Protein AF-0000000079741548 (afdb_homodimer)

Secondary structure (DSSP, 8-state):
-HHHHHHHSS---GGG----HHHHHHHTTEEEEEEETTEEEEEEEP-GGGB-TTSBB-HHHHHHHHHHHHHHHHHTTS-TTEEEEEEEEEEEE-S--BTT-EEEEEEEEEEE-SSEEEEEEEEEETTT--EEEEEEEEEEEEE----/-HHHHHHHSS---TT-----HHHHHHHTTEEEEEEETTEEEEEEEP-GGGB-TTSBB-HHHHHHHHHHHHHHHHHTTS-TTEEEEEEEEEEEE-S--BTT-EEEEEEEEEEE-SSEEEEEEEEEETTT--EEEEEEEEEEEEE----

pLDDT: mean 89.36, std 17.35, range [28.64, 99.0]

Nearest PDB structures (foldseek):
  3gek-assembly3_C  TM=8.304E-01  e=2.416E-07  Lactococcus lactis subsp. lactis Il1403
  3gek-assembly1_B  TM=8.376E-01  e=4.658E-07  Lactococcus lactis subsp. lactis Il1403
  3gek-assembly2_A  TM=8.372E-01  e=1.002E-06  Lactococcus lactis subsp. lactis Il1403
  2qwz-assembly1_B  TM=8.079E-01  e=1.058E-06  Ruegeria sp. TM1040
  3hm0-assembly1_D  TM=7.734E-01  e=1.310E-05  Bartonella henselae

InterPro domains:
  IPR006683 Thioesterase domain [PF03061] (54-130)
  IPR029069 HotDog domain superfamily [SSF54637] (30-144)
  IPR039298 Acyl-coenzyme A thioesterase 13 [PTHR21660] (22-142)

Solvent-accessible surface area (backbone atoms only — not comparable to full-atom values): 14826 Å² total; per-residue (Å²): 113,60,74,45,38,77,57,51,50,56,76,57,56,84,89,43,68,38,73,36,56,39,59,48,58,53,53,73,36,46,42,77,73,46,79,46,81,34,28,29,33,29,42,33,49,34,45,67,70,43,16,24,43,80,40,24,54,24,69,28,49,53,46,26,50,48,46,53,44,35,53,45,24,46,38,51,70,46,59,78,67,38,42,74,46,69,38,34,41,35,39,38,46,73,47,86,50,44,65,70,36,47,30,35,38,37,22,32,56,75,45,74,62,93,49,39,32,34,24,39,31,40,32,22,33,59,88,79,57,45,74,25,35,39,33,41,32,35,32,35,48,37,73,52,77,77,121,113,59,76,44,38,77,56,51,52,53,78,56,56,84,88,46,69,38,73,35,56,39,60,49,58,52,54,72,34,45,42,76,72,46,78,46,81,33,29,32,32,29,42,32,49,35,45,68,71,41,16,24,44,80,40,22,53,24,70,28,48,52,46,26,50,48,46,54,44,34,52,45,24,47,38,52,73,45,58,81,69,38,41,73,47,69,38,34,42,35,40,39,45,73,48,85,49,45,63,70,36,47,30,36,39,37,20,36,56,76,46,75,62,94,48,37,30,33,24,39,33,40,32,22,34,60,89,79,59,46,76,24,35,41,33,42,32,37,33,35,46,38,72,52,77,78,124

Structure (mmCIF, N/CA/C/O backbone):
data_AF-0000000079741548-model_v1
#
loop_
_entity.id
_entity.type
_entity.pdbx_description
1 polymer 'DH200=94 genomic scaffold, scaffold_661'
#
loop_
_atom_site.group_PDB
_atom_site.id
_atom_site.type_symbol
_atom_site.label_atom_id
_atom_site.label_alt_id
_atom_site.label_comp_id
_atom_site.label_asym_id
_atom_site.label_entity_id
_atom_site.label_seq_id
_atom_site.pdbx_PDB_ins_code
_atom_site.Cartn_x
_atom_site.Cartn_y
_atom_site.Cartn_z
_atom_site.occupancy
_atom_site.B_iso_or_equiv
_atom_site.auth_seq_id
_atom_site.auth_comp_id
_atom_site.auth_asym_id
_atom_site.auth_atom_id
_atom_site.pdbx_PDB_model_num
ATOM 1 N N . MET A 1 1 ? -13.523 21.969 1.448 1 28.64 1 MET A N 1
ATOM 2 C CA . MET A 1 1 ? -12.703 21.828 2.645 1 28.64 1 MET A CA 1
ATOM 3 C C . MET A 1 1 ? -11.852 20.562 2.566 1 28.64 1 MET A C 1
ATOM 5 O O . MET A 1 1 ? -10.68 20.562 2.949 1 28.64 1 MET A O 1
ATOM 9 N N . ILE A 1 2 ? -12.43 19.422 1.982 1 35.66 2 ILE A N 1
ATOM 10 C CA . ILE A 1 2 ? -12.031 18.031 1.861 1 35.66 2 ILE A CA 1
ATOM 11 C C . ILE A 1 2 ? -10.883 17.906 0.863 1 35.66 2 ILE A C 1
ATOM 13 O O . ILE A 1 2 ? -9.891 17.219 1.129 1 35.66 2 ILE A O 1
ATOM 17 N N . ASP A 1 3 ? -11.102 18.438 -0.293 1 44.44 3 ASP A N 1
ATOM 18 C CA . ASP A 1 3 ? -10.133 18.547 -1.375 1 44.44 3 ASP A CA 1
ATOM 19 C C . ASP A 1 3 ? -8.836 19.188 -0.886 1 44.44 3 ASP A C 1
ATOM 21 O O . ASP A 1 3 ? -7.742 18.766 -1.274 1 44.44 3 ASP A O 1
ATOM 25 N N . GLU A 1 4 ? -9.141 20.234 -0.128 1 45.25 4 GLU A N 1
ATOM 26 C CA . GLU A 1 4 ? -8.055 20.969 0.512 1 45.25 4 GLU A CA 1
ATOM 27 C C . GLU A 1 4 ? -7.332 20.109 1.543 1 45.25 4 GLU A C 1
ATOM 29 O O . GLU A 1 4 ? -6.121 20.25 1.728 1 45.25 4 GLU A O 1
ATOM 34 N N . PHE A 1 5 ? -8.203 19.375 2.209 1 44.56 5 PHE A N 1
ATOM 35 C CA . PHE A 1 5 ? -7.637 18.609 3.305 1 44.56 5 PHE A CA 1
ATOM 36 C C . PHE A 1 5 ? -6.602 17.609 2.787 1 44.56 5 PHE A C 1
ATOM 38 O O . PHE A 1 5 ? -5.523 17.469 3.365 1 44.56 5 PHE A O 1
ATOM 45 N N . PHE A 1 6 ? -6.914 16.812 1.819 1 51.06 6 PHE A N 1
ATOM 46 C CA . PHE A 1 6 ? -5.855 15.977 1.264 1 51.06 6 PHE A CA 1
ATOM 47 C C . PHE A 1 6 ? -4.727 16.828 0.703 1 51.06 6 PHE A C 1
ATOM 49 O O . PHE A 1 6 ? -3.588 16.375 0.599 1 51.06 6 PHE A O 1
ATOM 56 N N . LYS A 1 7 ? -5.129 17.984 0.268 1 48.53 7 LYS A N 1
ATOM 57 C CA . LYS A 1 7 ? -4.098 18.938 -0.125 1 48.53 7 LYS A CA 1
ATOM 58 C C . LYS A 1 7 ? -3.332 19.453 1.092 1 48.53 7 LYS A C 1
ATOM 60 O O . LYS A 1 7 ? -2.146 19.781 0.994 1 48.53 7 LYS A O 1
ATOM 65 N N . PHE A 1 8 ? -4.098 19.781 2.115 1 41.25 8 PHE A N 1
ATOM 66 C CA . PHE A 1 8 ? -3.684 20.562 3.266 1 41.25 8 PHE A CA 1
ATOM 67 C C . PHE A 1 8 ? -2.705 19.797 4.137 1 41.25 8 PHE A C 1
ATOM 69 O O . PHE A 1 8 ? -2.072 20.359 5.027 1 41.25 8 PHE A O 1
ATOM 76 N N . SER A 1 9 ? -2.873 18.453 4.148 1 42.94 9 SER A N 1
ATOM 77 C CA . SER A 1 9 ? -2.133 17.984 5.316 1 42.94 9 SER A CA 1
ATOM 78 C C . SER A 1 9 ? -0.719 18.562 5.344 1 42.94 9 SER A C 1
ATOM 80 O O . SER A 1 9 ? -0.09 18.625 6.398 1 42.94 9 SER A O 1
ATOM 82 N N . THR A 1 10 ? 0.052 18.359 4.266 1 45.59 10 THR A N 1
ATOM 83 C CA . THR A 1 10 ? 1.435 18.734 4.531 1 45.59 10 THR A CA 1
ATOM 84 C C . THR A 1 10 ? 1.72 20.141 4.008 1 45.59 10 THR A C 1
ATOM 86 O O . THR A 1 10 ? 1.423 20.453 2.852 1 45.59 10 THR A O 1
ATOM 89 N N . PRO A 1 11 ? 1.779 21.109 4.938 1 43.12 11 PRO A N 1
ATOM 90 C CA . PRO A 1 11 ? 2.369 22.328 4.375 1 43.12 11 PRO A CA 1
ATOM 91 C C . PRO A 1 11 ? 3.463 22.047 3.352 1 43.12 11 PRO A C 1
ATOM 93 O O . PRO A 1 11 ? 4.41 21.312 3.645 1 43.12 11 PRO A O 1
ATOM 96 N N . ILE A 1 12 ? 3.08 21.938 2.104 1 51.31 12 ILE A N 1
ATOM 97 C CA . ILE A 1 12 ? 4.098 21.766 1.072 1 51.31 12 ILE A CA 1
ATOM 98 C C . ILE A 1 12 ? 4.93 23.031 0.951 1 51.31 12 ILE A C 1
ATOM 100 O O . ILE A 1 12 ? 4.383 24.125 0.748 1 51.31 12 ILE A O 1
ATOM 104 N N . PRO A 1 13 ? 6.086 22.922 1.363 1 50.53 13 PRO A N 1
ATOM 105 C CA . PRO A 1 13 ? 6.855 24.125 1.051 1 50.53 13 PRO A CA 1
ATOM 106 C C . PRO A 1 13 ? 6.664 24.594 -0.392 1 50.53 13 PRO A C 1
ATOM 108 O O . PRO A 1 13 ? 6.516 23.766 -1.295 1 50.53 13 PRO A O 1
ATOM 111 N N . PRO A 1 14 ? 6.191 25.766 -0.527 1 49.09 14 PRO A N 1
ATOM 112 C CA . PRO A 1 14 ? 5.895 26.328 -1.845 1 49.09 14 PRO A CA 1
ATOM 113 C C . PRO A 1 14 ? 6.828 25.812 -2.936 1 49.09 14 PRO A C 1
ATOM 115 O O . PRO A 1 14 ? 6.402 25.609 -4.074 1 49.09 14 PRO A O 1
ATOM 118 N N . ASN A 1 15 ? 8.07 25.641 -2.627 1 49.59 15 ASN A N 1
ATOM 119 C CA . ASN A 1 15 ? 9.023 25.328 -3.686 1 49.59 15 ASN A CA 1
ATOM 120 C C . ASN A 1 15 ? 9.062 23.844 -3.975 1 49.59 15 ASN A C 1
ATOM 122 O O . ASN A 1 15 ? 9.766 23.391 -4.891 1 49.59 15 ASN A O 1
ATOM 126 N N . LEU A 1 16 ? 8.383 23.078 -3.18 1 55.22 16 LEU A N 1
ATOM 127 C CA . LEU A 1 16 ? 8.609 21.641 -3.32 1 55.22 16 LEU A CA 1
ATOM 128 C C . LEU A 1 16 ? 7.34 20.938 -3.793 1 55.22 16 LEU A C 1
ATOM 130 O O . LEU A 1 16 ? 6.93 19.938 -3.215 1 55.22 16 LEU A O 1
ATOM 134 N N . SER A 1 17 ? 6.578 21.578 -4.613 1 65.5 17 SER A N 1
ATOM 135 C CA . SER A 1 17 ? 5.371 20.859 -4.988 1 65.5 17 SER A CA 1
ATOM 136 C C . SER A 1 17 ? 5.547 20.141 -6.32 1 65.5 17 SER A C 1
ATOM 138 O O . SER A 1 17 ? 5.906 20.766 -7.324 1 65.5 17 SER A O 1
ATOM 140 N N . HIS A 1 18 ? 5.75 18.828 -6.262 1 78.06 18 HIS A N 1
ATOM 141 C CA . HIS A 1 18 ? 5.711 17.969 -7.441 1 78.06 18 HIS A CA 1
ATOM 142 C C . HIS A 1 18 ? 4.289 17.5 -7.738 1 78.06 18 HIS A C 1
ATOM 144 O O . HIS A 1 18 ? 3.447 17.469 -6.836 1 78.06 18 HIS A O 1
ATOM 150 N N . PRO A 1 19 ? 4.109 17.422 -9.039 1 81.75 19 PRO A N 1
ATOM 151 C CA . PRO A 1 19 ? 2.822 16.781 -9.312 1 81.75 19 PRO A CA 1
ATOM 152 C C . PRO A 1 19 ? 2.658 15.453 -8.586 1 81.75 19 PRO A C 1
ATOM 154 O O . PRO A 1 19 ? 3.621 14.688 -8.461 1 81.75 19 PRO A O 1
ATOM 157 N N . ASP A 1 20 ? 1.574 15.234 -7.984 1 89.06 20 ASP A N 1
ATOM 158 C CA . ASP A 1 20 ? 1.259 14.031 -7.215 1 89.06 20 ASP A CA 1
ATOM 159 C C . ASP A 1 20 ? 0.092 13.273 -7.836 1 89.06 20 ASP A C 1
ATOM 161 O O . ASP A 1 20 ? -0.974 13.148 -7.23 1 89.06 20 ASP A O 1
ATOM 165 N N . ALA A 1 21 ? 0.373 12.758 -9.039 1 89 21 ALA A N 1
ATOM 166 C CA . ALA A 1 21 ? -0.637 12.031 -9.805 1 89 21 ALA A CA 1
ATOM 167 C C . ALA A 1 21 ? -1.055 10.75 -9.102 1 89 21 ALA A C 1
ATOM 169 O O . ALA A 1 21 ? -2.189 10.289 -9.242 1 89 21 ALA A O 1
ATOM 170 N N . TYR A 1 22 ? -0.126 10.234 -8.305 1 93.06 22 TYR A N 1
ATOM 171 C CA . TYR A 1 22 ? -0.441 9 -7.594 1 93.06 22 TYR A CA 1
ATOM 172 C C . TYR A 1 22 ? -1.584 9.219 -6.609 1 93.06 22 TYR A C 1
ATOM 174 O O . TYR A 1 22 ? -2.559 8.461 -6.605 1 93.06 22 TYR A O 1
ATOM 182 N N . SER A 1 23 ? -1.498 10.203 -5.801 1 91.69 23 SER A N 1
ATOM 183 C CA . SER A 1 23 ? -2.564 10.523 -4.855 1 91.69 23 SER A CA 1
ATOM 184 C C . SER A 1 23 ? -3.852 10.898 -5.582 1 91.69 23 SER A C 1
ATOM 186 O O . SER A 1 23 ? -4.949 10.609 -5.098 1 91.69 23 SER A O 1
ATOM 188 N N . ASP A 1 24 ? -3.68 11.516 -6.762 1 91.19 24 ASP A N 1
ATOM 189 C CA . ASP A 1 24 ? -4.852 11.922 -7.535 1 91.19 24 ASP A CA 1
ATOM 190 C C . ASP A 1 24 ? -5.695 10.719 -7.934 1 91.19 24 ASP A C 1
ATOM 192 O O . ASP A 1 24 ? -6.922 10.812 -8.008 1 91.19 24 ASP A O 1
ATOM 196 N N . LEU A 1 25 ? -5.062 9.664 -8.203 1 92.75 25 LEU A N 1
ATOM 197 C CA . LEU A 1 25 ? -5.773 8.43 -8.523 1 92.75 25 LEU A CA 1
ATOM 198 C C . LEU A 1 25 ? -6.742 8.055 -7.402 1 92.75 25 LEU A C 1
ATOM 200 O O . LEU A 1 25 ? -7.918 7.789 -7.66 1 92.75 25 LEU A O 1
ATOM 204 N N . PHE A 1 26 ? -6.32 8.141 -6.152 1 94.38 26 PHE A N 1
ATOM 205 C CA . PHE A 1 26 ? -7.133 7.695 -5.027 1 94.38 26 PHE A CA 1
ATOM 206 C C . PHE A 1 26 ? -8.133 8.773 -4.613 1 94.38 26 PHE A C 1
ATOM 208 O O . PHE A 1 26 ? -9.234 8.461 -4.156 1 94.38 26 PHE A O 1
ATOM 215 N N . ARG A 1 27 ? -7.777 9.938 -4.816 1 90.12 27 ARG A N 1
ATOM 216 C CA . ARG A 1 27 ? -8.727 11.016 -4.555 1 90.12 27 ARG A CA 1
ATOM 217 C C . ARG A 1 27 ? -9.945 10.898 -5.457 1 90.12 27 ARG A C 1
ATOM 219 O O . ARG A 1 27 ? -11.047 11.305 -5.078 1 90.12 27 ARG A O 1
ATOM 226 N N . SER A 1 28 ? -9.703 10.344 -6.57 1 91.75 28 SER A N 1
ATOM 227 C CA . SER A 1 28 ? -10.812 10.188 -7.508 1 91.75 28 SER A CA 1
ATOM 228 C C . SER A 1 28 ? -11.758 9.07 -7.066 1 91.75 28 SER A C 1
ATOM 230 O O . SER A 1 28 ? -12.898 8.992 -7.531 1 91.75 28 SER A O 1
ATOM 232 N N . CYS A 1 29 ? -11.32 8.227 -6.164 1 95.56 29 CYS A N 1
ATOM 233 C CA . CYS A 1 29 ? -12.125 7.094 -5.734 1 95.56 29 CYS A CA 1
ATOM 234 C C . CYS A 1 29 ? -12.664 7.312 -4.324 1 95.56 29 CYS A C 1
ATOM 236 O O . CYS A 1 29 ? -13.43 6.496 -3.814 1 95.56 29 CYS A O 1
ATOM 238 N N . LEU A 1 30 ? -12.258 8.406 -3.693 1 95.94 30 LEU A N 1
ATOM 239 C CA . LEU A 1 30 ? -12.609 8.664 -2.299 1 95.94 30 LEU A CA 1
ATOM 240 C C . LEU A 1 30 ? -13.453 9.922 -2.172 1 95.94 30 LEU A C 1
ATOM 242 O O . LEU A 1 30 ? -13.195 10.922 -2.848 1 95.94 30 LEU A O 1
ATOM 246 N N . LYS A 1 31 ? -14.453 9.828 -1.384 1 95.75 31 LYS A N 1
ATOM 247 C CA . LYS A 1 31 ? -15.219 10.992 -0.946 1 95.75 31 LYS A CA 1
ATOM 248 C C . LYS A 1 31 ? -15.164 11.148 0.571 1 95.75 31 LYS A C 1
ATOM 250 O O . LYS A 1 31 ? -15.57 10.25 1.309 1 95.75 31 LYS A O 1
ATOM 255 N N . VAL A 1 32 ? -14.727 12.258 1.044 1 96.06 32 VAL A N 1
ATOM 256 C CA . VAL A 1 32 ? -14.664 12.516 2.479 1 96.06 32 VAL A CA 1
ATOM 257 C C . VAL A 1 32 ? -16.078 12.734 3.025 1 96.06 32 VAL A C 1
ATOM 259 O O . VAL A 1 32 ? -16.828 13.539 2.49 1 96.06 32 VAL A O 1
ATOM 262 N N . GLN A 1 33 ? -16.344 12.031 4.02 1 97.5 33 GLN A N 1
ATOM 263 C CA . GLN A 1 33 ? -17.672 12.148 4.621 1 97.5 33 GLN A CA 1
ATOM 264 C C . GLN A 1 33 ? -17.641 13.023 5.871 1 97.5 33 GLN A C 1
ATOM 266 O O . GLN A 1 33 ? -18.562 13.789 6.121 1 97.5 33 GLN A O 1
ATOM 271 N N . SER A 1 34 ? -16.625 12.859 6.672 1 97.06 34 SER A N 1
ATOM 272 C CA . SER A 1 34 ? -16.484 13.656 7.887 1 97.06 34 SER A CA 1
ATOM 273 C C . SER A 1 34 ? -15.023 13.758 8.32 1 97.06 34 SER A C 1
ATOM 275 O O . SER A 1 34 ? -14.227 12.852 8.055 1 97.06 34 SER A O 1
ATOM 277 N N . ILE A 1 35 ? -14.719 14.906 8.953 1 96.94 35 ILE A N 1
ATOM 278 C CA . ILE A 1 35 ? -13.422 15.148 9.578 1 96.94 35 ILE A CA 1
ATOM 279 C C . ILE A 1 35 ? -13.625 15.727 10.977 1 96.94 35 ILE A C 1
ATOM 281 O O . ILE A 1 35 ? -14.328 16.719 11.148 1 96.94 35 ILE A O 1
ATOM 285 N N . GLU A 1 36 ? -13.133 15.078 11.867 1 96.94 36 GLU A N 1
ATOM 286 C CA . GLU A 1 36 ? -13.016 15.531 13.25 1 96.94 36 GLU A CA 1
ATOM 287 C C . GLU A 1 36 ? -11.602 15.359 13.781 1 96.94 36 GLU A C 1
ATOM 289 O O . GLU A 1 36 ? -10.797 14.633 13.188 1 96.94 36 GLU A O 1
ATOM 294 N N . ARG A 1 37 ? -11.328 16.125 14.852 1 97.38 37 ARG A N 1
ATOM 295 C CA . ARG A 1 37 ? -10.016 15.93 15.461 1 97.38 37 ARG A CA 1
ATOM 296 C C . ARG A 1 37 ? -9.797 14.461 15.812 1 97.38 37 ARG A C 1
ATOM 298 O O . ARG A 1 37 ? -10.531 13.898 16.625 1 97.38 37 ARG A O 1
ATOM 305 N N . GLY A 1 38 ? -8.875 13.875 15.172 1 98.12 38 GLY A N 1
ATOM 306 C CA . GLY A 1 38 ? -8.484 12.5 15.445 1 98.12 38 GLY A CA 1
ATOM 307 C C . GLY A 1 38 ? -9.336 11.484 14.703 1 98.12 38 GLY A C 1
ATOM 308 O O . GLY A 1 38 ? -9.219 10.273 14.945 1 98.12 38 GLY A O 1
ATOM 309 N N . LYS A 1 39 ? -10.258 11.922 13.883 1 98.5 39 LYS A N 1
ATOM 310 C CA . LYS A 1 39 ? -11.141 11 13.172 1 98.5 39 LYS A CA 1
ATOM 311 C C . LYS A 1 39 ? -11.445 11.508 11.766 1 98.5 39 LYS A C 1
ATOM 313 O O . LYS A 1 39 ? -11.695 12.703 11.57 1 98.5 39 LYS A O 1
ATOM 318 N N . ILE A 1 40 ? -11.438 10.578 10.805 1 98 40 ILE A N 1
ATOM 319 C CA . ILE A 1 40 ? -11.867 10.875 9.445 1 98 40 ILE A CA 1
ATOM 320 C C . ILE A 1 40 ? -12.695 9.711 8.898 1 98 40 ILE A C 1
ATOM 322 O O . ILE A 1 40 ? -12.383 8.547 9.156 1 98 40 ILE A O 1
ATOM 326 N N . SER A 1 41 ? -13.695 10.047 8.156 1 98.56 41 SER A N 1
ATOM 327 C CA . SER A 1 41 ? -14.5 9.039 7.469 1 98.56 41 SER A CA 1
ATOM 328 C C . SER A 1 41 ? -14.609 9.344 5.98 1 98.56 41 SER A C 1
ATOM 330 O O . SER A 1 41 ? -14.875 10.492 5.594 1 98.56 41 SER A O 1
ATOM 332 N N . CYS A 1 42 ? -14.398 8.359 5.195 1 98.12 42 CYS A N 1
ATOM 333 C CA . CYS A 1 42 ? -14.492 8.492 3.746 1 98.12 42 CYS A CA 1
ATOM 334 C C . CYS A 1 42 ? -15.359 7.387 3.152 1 98.12 42 CYS A C 1
ATOM 336 O O . CYS A 1 42 ? -15.516 6.32 3.752 1 98.12 42 CYS A O 1
ATOM 338 N N . LEU A 1 43 ? -15.914 7.656 2.045 1 98.62 43 LEU A N 1
ATOM 339 C CA . LEU A 1 43 ? -16.547 6.656 1.189 1 98.62 43 LEU A CA 1
ATOM 340 C C . LEU A 1 43 ? -15.664 6.336 -0.013 1 98.62 43 LEU A C 1
ATOM 342 O O . LEU A 1 43 ? -15.312 7.23 -0.787 1 98.62 43 LEU A O 1
ATOM 346 N N . LEU A 1 44 ? -15.266 5.117 -0.102 1 98.5 44 LEU A N 1
ATOM 347 C CA . LEU A 1 44 ? -14.477 4.617 -1.218 1 98.5 44 LEU A CA 1
ATOM 348 C C . LEU A 1 44 ? -15.344 3.836 -2.197 1 98.5 44 LEU A C 1
ATOM 350 O O . LEU A 1 44 ? -16.062 2.914 -1.801 1 98.5 44 LEU A O 1
ATOM 354 N N . THR A 1 45 ? -15.297 4.219 -3.404 1 98.38 45 THR A N 1
ATOM 355 C CA . THR A 1 45 ? -15.922 3.428 -4.457 1 98.38 45 THR A CA 1
ATOM 356 C C . THR A 1 45 ? -14.875 2.607 -5.207 1 98.38 45 THR A C 1
ATOM 358 O O . THR A 1 45 ? -13.945 3.166 -5.805 1 98.38 45 THR A O 1
ATOM 361 N N . VAL A 1 46 ? -15.055 1.305 -5.129 1 97.88 46 VAL A N 1
ATOM 362 C CA . VAL A 1 46 ? -14.148 0.413 -5.844 1 97.88 46 VAL A CA 1
ATOM 363 C C . VAL A 1 46 ? -14.469 0.44 -7.34 1 97.88 46 VAL A C 1
ATOM 365 O O . VAL A 1 46 ? -15.586 0.097 -7.746 1 97.88 46 VAL A O 1
ATOM 368 N N . LYS A 1 47 ? -13.484 0.829 -8.102 1 95.62 47 LYS A N 1
ATOM 369 C CA . LYS A 1 47 ? -13.742 0.987 -9.531 1 95.62 47 LYS A CA 1
ATOM 370 C C . LYS A 1 47 ? -12.5 0.641 -10.352 1 95.62 47 LYS A C 1
ATOM 372 O O . LYS A 1 47 ? -11.477 0.242 -9.805 1 95.62 47 LYS A O 1
ATOM 377 N N . LEU A 1 48 ? -12.531 0.792 -11.625 1 92.06 48 LEU A N 1
ATOM 378 C CA . LEU A 1 48 ? -11.695 0.168 -12.648 1 92.06 48 LEU A CA 1
ATOM 379 C C . LEU A 1 48 ? -10.219 0.462 -12.391 1 92.06 48 LEU A C 1
ATOM 381 O O . LEU A 1 48 ? -9.391 -0.447 -12.43 1 92.06 48 LEU A O 1
ATOM 385 N N . PRO A 1 49 ? -9.812 1.695 -12.07 1 93.81 49 PRO A N 1
ATOM 386 C CA . PRO A 1 49 ? -8.375 1.996 -11.992 1 93.81 49 PRO A CA 1
ATOM 387 C C . PRO A 1 49 ? -7.691 1.302 -10.82 1 93.81 49 PRO A C 1
ATOM 389 O O . PRO A 1 49 ? -6.461 1.225 -10.773 1 93.81 49 PRO A O 1
ATOM 392 N N . ILE A 1 50 ? -8.484 0.785 -9.859 1 96.56 50 ILE A N 1
ATOM 393 C CA . ILE A 1 50 ? -7.848 0.218 -8.68 1 96.56 50 ILE A CA 1
ATOM 394 C C . ILE A 1 50 ? -8.234 -1.251 -8.539 1 96.56 50 ILE A C 1
ATOM 396 O O . ILE A 1 50 ? -8.094 -1.837 -7.461 1 96.56 50 ILE A O 1
ATOM 400 N N . LEU A 1 51 ? -8.727 -1.864 -9.609 1 94.38 51 LEU A N 1
ATOM 401 C CA . LEU A 1 51 ? -9.102 -3.273 -9.602 1 94.38 51 LEU A CA 1
ATOM 402 C C . LEU A 1 51 ? -7.891 -4.16 -9.883 1 94.38 51 LEU A C 1
ATOM 404 O O . LEU A 1 51 ? -6.973 -3.756 -10.602 1 94.38 51 LEU A O 1
ATOM 408 N N . ASN A 1 52 ? -7.906 -5.301 -9.273 1 92.06 52 ASN A N 1
ATOM 409 C CA . ASN A 1 52 ? -6.957 -6.34 -9.648 1 92.06 52 ASN A CA 1
ATOM 410 C C . ASN A 1 52 ? -7.512 -7.227 -10.766 1 92.06 52 ASN A C 1
ATOM 412 O O . ASN A 1 52 ? -8.609 -6.984 -11.266 1 92.06 52 ASN A O 1
ATOM 416 N N . ILE A 1 53 ? -6.797 -8.227 -11.164 1 88.31 53 ILE A N 1
ATOM 417 C CA . ILE A 1 53 ? -7.129 -9.062 -12.312 1 88.31 53 ILE A CA 1
ATOM 418 C C . ILE A 1 53 ? -8.344 -9.922 -11.984 1 88.31 53 ILE A C 1
ATOM 420 O O . ILE A 1 53 ? -9 -10.453 -12.891 1 88.31 53 ILE A O 1
ATOM 424 N N . TYR A 1 54 ? -8.68 -10.07 -10.648 1 87.94 54 TYR A N 1
ATOM 425 C CA . TYR A 1 54 ? -9.805 -10.906 -10.227 1 87.94 54 TYR A CA 1
ATOM 426 C C . TYR A 1 54 ? -11.07 -10.078 -10.078 1 87.94 54 TYR A C 1
ATOM 428 O O . TYR A 1 54 ? -12.125 -10.602 -9.711 1 87.94 54 TYR A O 1
ATOM 436 N N . GLY A 1 55 ? -10.977 -8.812 -10.266 1 91.56 55 GLY A N 1
ATOM 437 C CA . GLY A 1 55 ? -12.156 -7.969 -10.234 1 91.56 55 GLY A CA 1
ATOM 438 C C . GLY A 1 55 ? -12.438 -7.391 -8.859 1 91.56 55 GLY A C 1
ATOM 439 O O . GLY A 1 55 ? -13.531 -6.887 -8.609 1 91.56 55 GLY A O 1
ATOM 440 N N . GLY A 1 56 ? -11.578 -7.574 -8.008 1 95.06 56 GLY A N 1
ATOM 441 C CA . GLY A 1 56 ? -11.641 -6.938 -6.703 1 95.06 56 GLY A CA 1
ATOM 442 C C . GLY A 1 56 ? -10.625 -5.824 -6.535 1 95.06 56 GLY A C 1
ATOM 443 O O . GLY A 1 56 ? -9.828 -5.562 -7.438 1 95.06 56 GLY A O 1
ATOM 444 N N . MET A 1 57 ? -10.75 -5.121 -5.438 1 96.62 57 MET A N 1
ATOM 445 C CA . MET A 1 57 ? -9.789 -4.062 -5.145 1 96.62 57 MET A CA 1
ATOM 446 C C . MET A 1 57 ? -8.375 -4.633 -4.996 1 96.62 57 MET A C 1
ATOM 448 O O . MET A 1 57 ? -8.18 -5.633 -4.301 1 96.62 57 MET A O 1
ATOM 452 N N . HIS A 1 58 ? -7.441 -4.09 -5.695 1 97.12 58 HIS A N 1
ATOM 453 C CA . HIS A 1 58 ? -6.047 -4.512 -5.617 1 97.12 58 HIS A CA 1
ATOM 454 C C . HIS A 1 58 ? -5.5 -4.344 -4.203 1 97.12 58 HIS A C 1
ATOM 456 O O . HIS A 1 58 ? -5.781 -3.342 -3.539 1 97.12 58 HIS A O 1
ATOM 462 N N . GLY A 1 59 ? -4.695 -5.273 -3.697 1 97.62 59 GLY A N 1
ATOM 463 C CA . GLY A 1 59 ? -4.125 -5.195 -2.361 1 97.62 59 GLY A CA 1
ATOM 464 C C . GLY A 1 59 ? -3.262 -3.967 -2.15 1 97.62 59 GLY A C 1
ATOM 465 O O . GLY A 1 59 ? -3.295 -3.354 -1.081 1 97.62 59 GLY A O 1
ATOM 466 N N . GLY A 1 60 ? -2.48 -3.658 -3.135 1 97.88 60 GLY A N 1
ATOM 467 C CA . GLY A 1 60 ? -1.675 -2.449 -3.082 1 97.88 60 GLY A CA 1
ATOM 468 C C . GLY A 1 60 ? -2.506 -1.183 -2.994 1 97.88 60 GLY A C 1
ATOM 469 O O . GLY A 1 60 ? -2.105 -0.215 -2.342 1 97.88 60 GLY A O 1
ATOM 470 N N . ALA A 1 61 ? -3.646 -1.165 -3.668 1 98.12 61 ALA A N 1
ATOM 471 C CA . ALA A 1 61 ? -4.547 -0.017 -3.596 1 98.12 61 ALA A CA 1
ATOM 472 C C . ALA A 1 61 ? -5.113 0.147 -2.189 1 98.12 61 ALA A C 1
ATOM 474 O O . ALA A 1 61 ? -5.246 1.269 -1.692 1 98.12 61 ALA A O 1
ATOM 475 N N . VAL A 1 62 ? -5.453 -0.963 -1.542 1 98.75 62 VAL A N 1
ATOM 476 C CA . VAL A 1 62 ? -5.914 -0.926 -0.158 1 98.75 62 VAL A CA 1
ATOM 477 C C . VAL A 1 62 ? -4.867 -0.243 0.717 1 98.75 62 VAL A C 1
ATOM 479 O O . VAL A 1 62 ? -5.188 0.666 1.486 1 98.75 62 VAL A O 1
ATOM 482 N N . ALA A 1 63 ? -3.623 -0.67 0.594 1 98.75 63 ALA A N 1
ATOM 483 C CA . ALA A 1 63 ? -2.537 -0.092 1.382 1 98.75 63 ALA A CA 1
ATOM 484 C C . ALA A 1 63 ? -2.385 1.398 1.092 1 98.75 63 ALA A C 1
ATOM 486 O O . ALA A 1 63 ? -2.104 2.188 1.997 1 98.75 63 ALA A O 1
ATOM 487 N N . SER A 1 64 ? -2.508 1.764 -0.166 1 98.19 64 SER A N 1
ATOM 488 C CA . SER A 1 64 ? -2.383 3.164 -0.559 1 98.19 64 SER A CA 1
ATOM 489 C C . SER A 1 64 ? -3.469 4.016 0.087 1 98.19 64 SER A C 1
ATOM 491 O O . SER A 1 64 ? -3.193 5.109 0.584 1 98.19 64 SER A O 1
ATOM 493 N N . VAL A 1 65 ? -4.695 3.525 0.06 1 98.19 65 VAL A N 1
ATOM 494 C CA . VAL A 1 65 ? -5.797 4.25 0.686 1 98.19 65 VAL A CA 1
ATOM 495 C C . VAL A 1 65 ? -5.555 4.359 2.189 1 98.19 65 VAL A C 1
ATOM 497 O O . VAL A 1 65 ? -5.75 5.426 2.779 1 98.19 65 VAL A O 1
ATOM 500 N N . ALA A 1 66 ? -5.145 3.254 2.795 1 98.75 66 ALA A N 1
ATOM 501 C CA . ALA A 1 66 ? -4.832 3.27 4.223 1 98.75 66 ALA A CA 1
ATOM 502 C C . ALA A 1 66 ? -3.783 4.332 4.543 1 98.75 66 ALA A C 1
ATOM 504 O O . ALA A 1 66 ? -3.914 5.066 5.523 1 98.75 66 ALA A O 1
ATOM 505 N N . GLU A 1 67 ? -2.732 4.352 3.727 1 97.69 67 GLU A N 1
ATOM 506 C CA . GLU A 1 67 ? -1.675 5.344 3.887 1 97.69 67 GLU A CA 1
ATOM 507 C C . GLU A 1 67 ? -2.23 6.762 3.799 1 97.69 67 GLU A C 1
ATOM 509 O O . GLU A 1 67 ? -1.961 7.598 4.664 1 97.69 67 GLU A O 1
ATOM 514 N N . LEU A 1 68 ? -3.004 7.027 2.816 1 96.44 68 LEU A N 1
ATOM 515 C CA . LEU A 1 68 ? -3.566 8.352 2.576 1 96.44 68 LEU A CA 1
ATOM 516 C C . LEU A 1 68 ? -4.469 8.781 3.73 1 96.44 68 LEU A C 1
ATOM 518 O O . LEU A 1 68 ? -4.328 9.883 4.258 1 96.44 68 LEU A O 1
ATOM 522 N N . VAL A 1 69 ? -5.328 7.922 4.145 1 97.38 69 VAL A N 1
ATOM 523 C CA . VAL A 1 69 ? -6.297 8.227 5.191 1 97.38 69 VAL A CA 1
ATOM 524 C C . VAL A 1 69 ? -5.574 8.391 6.527 1 97.38 69 VAL A C 1
ATOM 526 O O . VAL A 1 69 ? -5.918 9.273 7.32 1 97.38 69 VAL A O 1
ATOM 529 N N . SER A 1 70 ? -4.598 7.543 6.793 1 98 70 SER A N 1
ATOM 530 C CA . SER A 1 70 ? -3.842 7.656 8.039 1 98 70 SER A CA 1
ATOM 531 C C . SER A 1 70 ? -3.1 8.984 8.117 1 98 70 SER A C 1
ATOM 533 O O . SER A 1 70 ? -3.076 9.625 9.164 1 98 70 SER A O 1
ATOM 535 N N . HIS A 1 71 ? -2.443 9.289 7.039 1 95.88 71 HIS A N 1
ATOM 536 C CA . HIS A 1 71 ? -1.718 10.555 6.988 1 95.88 71 HIS A CA 1
ATOM 537 C C . HIS A 1 71 ? -2.648 11.734 7.254 1 95.88 71 HIS A C 1
ATOM 539 O O . HIS A 1 71 ? -2.346 12.594 8.086 1 95.88 71 HIS A O 1
ATOM 545 N N . ALA A 1 72 ? -3.756 11.789 6.574 1 95.38 72 ALA A N 1
ATOM 546 C CA . ALA A 1 72 ? -4.742 12.852 6.754 1 95.38 72 ALA A CA 1
ATOM 547 C C . ALA A 1 72 ? -5.258 12.883 8.195 1 95.38 72 ALA A C 1
ATOM 549 O O . ALA A 1 72 ? -5.387 13.953 8.789 1 95.38 72 ALA A O 1
ATOM 550 N N . CYS A 1 73 ? -5.562 11.75 8.688 1 97.31 73 CYS A N 1
ATOM 551 C CA . CYS A 1 73 ? -6.07 11.648 10.047 1 97.31 73 CYS A CA 1
ATOM 552 C C . CYS A 1 73 ? -5.055 12.18 11.055 1 97.31 73 CYS A C 1
ATOM 554 O O . CYS A 1 73 ? -5.398 12.945 11.953 1 97.31 73 CYS A O 1
ATOM 556 N N . ALA A 1 74 ? -3.848 11.758 10.922 1 97.25 74 ALA A N 1
ATOM 557 C CA . ALA A 1 74 ? -2.787 12.234 11.812 1 97.25 74 ALA A CA 1
ATOM 558 C C . ALA A 1 74 ? -2.684 13.758 11.773 1 97.25 74 ALA A C 1
ATOM 560 O O . ALA A 1 74 ? -2.445 14.398 12.805 1 97.25 74 ALA A O 1
ATOM 561 N N . ARG A 1 75 ? -2.873 14.281 10.617 1 95.06 75 ARG A N 1
ATOM 562 C CA . ARG A 1 75 ? -2.748 15.727 10.445 1 95.06 75 ARG A CA 1
ATOM 563 C C . ARG A 1 75 ? -3.795 16.469 11.273 1 95.06 75 ARG A C 1
ATOM 565 O O . ARG A 1 75 ? -3.58 17.609 11.672 1 95.06 75 ARG A O 1
ATOM 572 N N . THR A 1 76 ? -4.918 15.852 11.578 1 95.56 76 THR A N 1
ATOM 573 C CA . THR A 1 76 ? -5.957 16.484 12.375 1 95.56 76 THR A CA 1
ATOM 574 C C . THR A 1 76 ? -5.469 16.75 13.797 1 95.56 76 THR A C 1
ATOM 576 O O . THR A 1 76 ? -6.059 17.547 14.523 1 95.56 76 THR A O 1
ATOM 579 N N . VAL A 1 77 ? -4.367 16.125 14.25 1 96.44 77 VAL A N 1
ATOM 580 C CA . VAL A 1 77 ? -3.951 16.266 15.641 1 96.44 77 VAL A CA 1
ATOM 581 C C . VAL A 1 77 ? -2.521 16.781 15.703 1 96.44 77 VAL A C 1
ATOM 583 O O . VAL A 1 77 ? -2.041 17.172 16.766 1 96.44 77 VAL A O 1
ATOM 586 N N . VAL A 1 78 ? -1.847 16.734 14.586 1 94.69 78 VAL A N 1
ATOM 587 C CA . VAL A 1 78 ? -0.463 17.188 14.531 1 94.69 78 VAL A CA 1
ATOM 588 C C . VAL A 1 78 ? -0.406 18.594 13.93 1 94.69 78 VAL A C 1
ATOM 590 O O . VAL A 1 78 ? -0.921 18.828 12.836 1 94.69 78 VAL A O 1
ATOM 593 N N . GLY A 1 79 ? 0.289 19.438 14.57 1 89.5 79 GLY A N 1
ATOM 594 C CA . GLY A 1 79 ? 0.357 20.828 14.156 1 89.5 79 GLY A CA 1
ATOM 595 C C . GLY A 1 79 ? 1.062 21.016 12.82 1 89.5 79 GLY A C 1
ATOM 596 O O . GLY A 1 79 ? 1.855 20.172 12.406 1 89.5 79 GLY A O 1
ATOM 597 N N . LYS A 1 80 ? 0.795 22.125 12.172 1 87.31 80 LYS A N 1
ATOM 598 C CA . LYS A 1 80 ? 1.352 22.438 10.859 1 87.31 80 LYS A CA 1
ATOM 599 C C . LYS A 1 80 ? 2.83 22.797 10.961 1 87.31 80 LYS A C 1
ATOM 601 O O . LYS A 1 80 ? 3.527 22.875 9.953 1 87.31 80 LYS A O 1
ATOM 606 N N . ASP A 1 81 ? 3.281 23.016 12.172 1 87.94 81 ASP A N 1
ATOM 607 C CA . ASP A 1 81 ? 4.684 23.344 12.414 1 87.94 81 ASP A CA 1
ATOM 608 C C . ASP A 1 81 ? 5.555 22.094 12.367 1 87.94 81 ASP A C 1
ATOM 610 O O . ASP A 1 81 ? 6.777 22.172 12.516 1 87.94 81 ASP A O 1
ATOM 614 N N . LYS A 1 82 ? 4.926 20.984 12.164 1 91.62 82 LYS A N 1
ATOM 615 C CA . LYS A 1 82 ? 5.648 19.734 12.039 1 91.62 82 LYS A CA 1
ATOM 616 C C . LYS A 1 82 ? 5.422 19.094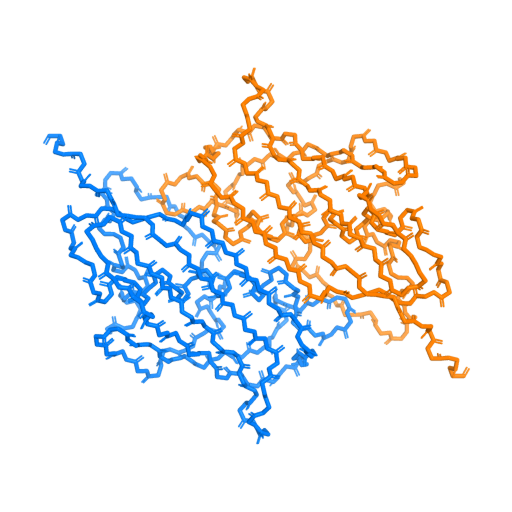 10.672 1 91.62 82 LYS A C 1
ATOM 618 O O . LYS A 1 82 ? 4.32 19.172 10.125 1 91.62 82 LYS A O 1
ATOM 623 N N . GLU A 1 83 ? 6.473 18.469 10.18 1 89.88 83 GLU A N 1
ATOM 624 C CA . GLU A 1 83 ? 6.332 17.547 9.047 1 89.88 83 GLU A CA 1
ATOM 625 C C . GLU A 1 83 ? 6.012 16.141 9.516 1 89.88 83 GLU A C 1
ATOM 627 O O . GLU A 1 83 ? 6.473 15.711 10.578 1 89.88 83 GLU A O 1
ATOM 632 N N . ILE A 1 84 ? 5.203 15.508 8.758 1 93.06 84 ILE A N 1
ATOM 633 C CA . ILE A 1 84 ? 4.879 14.133 9.141 1 93.06 84 ILE A CA 1
ATOM 634 C C . ILE A 1 84 ? 5.27 13.188 8.008 1 93.06 84 ILE A C 1
ATOM 636 O O . ILE A 1 84 ? 5.156 13.531 6.832 1 93.06 84 ILE A O 1
ATOM 640 N N . PHE A 1 85 ? 5.742 11.969 8.391 1 94.06 85 PHE A N 1
ATOM 641 C CA . PHE A 1 85 ? 6.09 10.953 7.41 1 94.06 85 PHE A CA 1
ATOM 642 C C . PHE A 1 85 ? 5.688 9.562 7.898 1 94.06 85 PHE A C 1
ATOM 644 O O . PHE A 1 85 ? 5.684 9.305 9.102 1 94.06 85 PHE A O 1
ATOM 651 N N . LEU A 1 86 ? 5.414 8.766 7.02 1 97.62 86 LEU A N 1
ATOM 652 C CA . LEU A 1 86 ? 5 7.402 7.316 1 97.62 86 LEU A CA 1
ATOM 653 C C . LEU A 1 86 ? 6.191 6.555 7.75 1 97.62 86 LEU A C 1
ATOM 655 O O . LEU A 1 86 ? 7.195 6.473 7.039 1 97.62 86 LEU A O 1
ATOM 659 N N . GLY A 1 87 ? 6.086 5.926 8.891 1 98.62 87 GLY A N 1
ATOM 660 C CA . GLY A 1 87 ? 7.145 5.062 9.391 1 98.62 87 GLY A CA 1
ATOM 661 C C . GLY A 1 87 ? 6.832 3.588 9.242 1 98.62 87 GLY A C 1
ATOM 662 O O . GLY A 1 87 ? 7.73 2.785 8.969 1 98.62 87 GLY A O 1
ATOM 663 N N . GLU A 1 88 ? 5.582 3.271 9.547 1 98.88 88 GLU A N 1
ATOM 664 C CA . GLU A 1 88 ? 5.117 1.89 9.461 1 98.88 88 GLU A CA 1
ATOM 665 C C . GLU A 1 88 ? 3.68 1.818 8.961 1 98.88 88 GLU A C 1
ATOM 667 O O . GLU A 1 88 ? 2.854 2.668 9.305 1 98.88 88 GLU A O 1
ATOM 672 N N . LEU A 1 89 ? 3.412 0.865 8.234 1 98.94 89 LEU A N 1
ATOM 673 C CA . LEU A 1 89 ? 2.059 0.552 7.789 1 98.94 89 LEU A CA 1
ATOM 674 C C . LEU A 1 89 ? 1.826 -0.956 7.773 1 98.94 89 LEU A C 1
ATOM 676 O O . LEU A 1 89 ? 2.594 -1.699 7.16 1 98.94 89 LEU A O 1
ATOM 680 N N . SER A 1 90 ? 0.845 -1.4 8.461 1 98.94 90 SER A N 1
ATOM 681 C CA . SER A 1 90 ? 0.439 -2.803 8.469 1 98.94 90 SER A CA 1
ATOM 682 C C . SER A 1 90 ? -1.032 -2.953 8.094 1 98.94 90 SER A C 1
ATOM 684 O O . SER A 1 90 ? -1.887 -2.238 8.625 1 98.94 90 SER A O 1
ATOM 686 N N . THR A 1 91 ? -1.298 -3.822 7.219 1 98.94 91 THR A N 1
ATOM 687 C CA . THR A 1 91 ? -2.66 -4.027 6.742 1 98.94 91 THR A CA 1
ATOM 688 C C . THR A 1 91 ? -3.027 -5.508 6.781 1 98.94 91 THR A C 1
ATOM 690 O O . THR A 1 91 ? -2.227 -6.363 6.395 1 98.94 91 THR A O 1
ATOM 693 N N . SER A 1 92 ? -4.176 -5.805 7.277 1 98.94 92 SER A N 1
ATOM 694 C CA . SER A 1 92 ? -4.781 -7.133 7.215 1 98.94 92 SER A CA 1
ATOM 695 C C . SER A 1 92 ? -5.879 -7.188 6.156 1 98.94 92 SER A C 1
ATOM 697 O O . SER A 1 92 ? -6.773 -6.34 6.137 1 98.94 92 SER A O 1
ATOM 699 N N . TYR A 1 93 ? -5.785 -8.141 5.293 1 98.75 93 TYR A N 1
ATOM 700 C CA . TYR A 1 93 ? -6.734 -8.352 4.203 1 98.75 93 TYR A CA 1
ATOM 701 C C . TYR A 1 93 ? -7.684 -9.5 4.52 1 98.75 93 TYR A C 1
ATOM 703 O O . TYR A 1 93 ? -7.383 -10.664 4.238 1 98.75 93 TYR A O 1
ATOM 711 N N . LEU A 1 94 ? -8.797 -9.164 5.027 1 98.62 94 LEU A N 1
ATOM 712 C CA . LEU A 1 94 ? -9.703 -10.141 5.633 1 98.62 94 LEU A CA 1
ATOM 713 C C . LEU A 1 94 ? -10.648 -10.719 4.59 1 98.62 94 LEU A C 1
ATOM 715 O O . LEU A 1 94 ? -11.023 -11.891 4.668 1 98.62 94 LEU A O 1
ATOM 719 N N . SER A 1 95 ? -11.109 -9.938 3.678 1 97.62 95 SER A N 1
ATOM 720 C CA . SER A 1 95 ? -11.977 -10.328 2.57 1 97.62 95 SER A CA 1
ATOM 721 C C . SER A 1 95 ? -11.875 -9.344 1.409 1 97.62 95 SER A C 1
ATOM 723 O O . SER A 1 95 ? -11.445 -8.203 1.594 1 97.62 95 SER A O 1
ATOM 725 N N . ALA A 1 96 ? -12.305 -9.797 0.23 1 96.75 96 ALA A N 1
ATOM 726 C CA . ALA A 1 96 ? -12.211 -8.953 -0.959 1 96.75 96 ALA A CA 1
ATOM 727 C C . ALA A 1 96 ? -13.328 -7.914 -0.983 1 96.75 96 ALA A C 1
ATOM 729 O O . ALA A 1 96 ? -14.414 -8.148 -0.455 1 96.75 96 ALA A O 1
ATOM 730 N N . ALA A 1 97 ? -13.031 -6.734 -1.505 1 97.69 97 ALA A N 1
ATOM 731 C CA . ALA A 1 97 ? -14.047 -5.77 -1.906 1 97.69 97 ALA A CA 1
ATOM 732 C C . ALA A 1 97 ? -14.266 -5.797 -3.416 1 97.69 97 ALA A C 1
ATOM 734 O O . ALA A 1 97 ? -13.375 -5.422 -4.188 1 97.69 97 ALA A O 1
ATOM 735 N N . PRO A 1 98 ? -15.414 -6.203 -3.877 1 96.38 98 PRO A N 1
ATOM 736 C CA . PRO A 1 98 ? -15.625 -6.398 -5.312 1 96.38 98 PRO A CA 1
ATOM 737 C C . PRO A 1 98 ? -15.789 -5.082 -6.066 1 96.38 98 PRO A C 1
ATOM 739 O O . PRO A 1 98 ? -16.047 -4.043 -5.453 1 96.38 98 PRO A O 1
ATOM 742 N N . ASN A 1 99 ? -15.633 -5.223 -7.371 1 95.81 99 ASN A N 1
ATOM 743 C CA . ASN A 1 99 ? -15.914 -4.094 -8.25 1 95.81 99 ASN A CA 1
ATOM 744 C C . ASN A 1 99 ? -17.266 -3.461 -7.941 1 95.81 99 ASN A C 1
ATOM 746 O O . ASN A 1 99 ? -18.234 -4.164 -7.652 1 95.81 99 ASN A O 1
ATOM 750 N N . LYS A 1 100 ? -17.266 -2.111 -7.926 1 96.44 100 LYS A N 1
ATOM 751 C CA . LYS A 1 100 ? -18.438 -1.264 -7.758 1 96.44 100 LYS A CA 1
ATOM 752 C C . LYS A 1 100 ? -18.906 -1.235 -6.301 1 96.44 100 LYS A C 1
ATOM 754 O O . LYS A 1 100 ? -19.875 -0.565 -5.965 1 96.44 100 LYS A O 1
ATOM 759 N N . ALA A 1 101 ? -18.281 -1.959 -5.461 1 97.75 101 ALA A N 1
ATOM 760 C CA . ALA A 1 101 ? -18.641 -1.881 -4.043 1 97.75 101 ALA A CA 1
ATOM 761 C C . ALA A 1 101 ? -18.312 -0.504 -3.473 1 97.75 101 ALA A C 1
ATOM 763 O O . ALA A 1 101 ? -17.328 0.123 -3.867 1 97.75 101 ALA A O 1
ATOM 764 N N . ASN A 1 102 ? -19.203 -0.066 -2.615 1 98.62 102 ASN A N 1
ATOM 765 C CA . ASN A 1 102 ? -18.891 1.053 -1.734 1 98.62 102 ASN A CA 1
ATOM 766 C C . ASN A 1 102 ? -18.328 0.572 -0.401 1 98.62 102 ASN A C 1
ATOM 768 O O . ASN A 1 102 ? -18.891 -0.317 0.236 1 98.62 102 ASN A O 1
ATOM 772 N N . VAL A 1 103 ? -17.219 1.179 0.021 1 98.88 103 VAL A N 1
ATOM 773 C CA . VAL A 1 103 ? -16.531 0.813 1.252 1 98.88 103 VAL A CA 1
ATOM 774 C C . VAL A 1 103 ? -16.359 2.047 2.135 1 98.88 103 VAL A C 1
ATOM 776 O O . VAL A 1 103 ? -15.867 3.082 1.68 1 98.88 103 VAL A O 1
ATOM 779 N N . ILE A 1 104 ? -16.797 1.952 3.338 1 98.94 104 ILE A N 1
ATOM 780 C CA . ILE A 1 104 ? -16.531 3.006 4.312 1 98.94 104 ILE A CA 1
ATOM 781 C C . ILE A 1 104 ? -15.125 2.842 4.887 1 98.94 104 ILE A C 1
ATOM 783 O O . ILE A 1 104 ? -14.781 1.774 5.398 1 98.94 104 ILE A O 1
ATOM 787 N N . VAL A 1 105 ? -14.352 3.881 4.77 1 98.88 105 VAL A N 1
ATOM 788 C CA . VAL A 1 105 ? -12.992 3.889 5.285 1 98.88 105 VAL A CA 1
ATOM 789 C C . VAL A 1 105 ? -12.883 4.883 6.441 1 98.88 105 VAL A C 1
ATOM 791 O O . VAL A 1 105 ? -12.969 6.098 6.234 1 98.88 105 VAL A O 1
ATOM 794 N N . ASP A 1 106 ? -12.641 4.305 7.609 1 98.88 106 ASP A N 1
ATOM 795 C CA . ASP A 1 106 ? -12.586 5.137 8.805 1 98.88 106 ASP A CA 1
ATOM 796 C C . ASP A 1 106 ? -11.18 5.148 9.398 1 98.88 106 ASP A C 1
ATOM 798 O O . ASP A 1 106 ? -10.609 4.09 9.688 1 98.88 106 ASP A O 1
ATOM 802 N N . GLY A 1 107 ? -10.633 6.32 9.508 1 98.75 107 GLY A N 1
ATOM 803 C CA . GLY A 1 107 ? -9.391 6.516 10.234 1 98.75 107 GLY A CA 1
ATOM 804 C C . GLY A 1 107 ? -9.602 7.082 11.625 1 98.75 107 GLY A C 1
ATOM 805 O O . GLY A 1 107 ? -10.43 7.969 11.828 1 98.75 107 GLY A O 1
ATOM 806 N N . SER A 1 108 ? -8.828 6.543 12.594 1 98.94 108 SER A N 1
ATOM 807 C CA . SER A 1 108 ? -8.898 7.027 13.969 1 98.94 108 SER A CA 1
ATOM 808 C C . SER A 1 108 ? -7.523 7.031 14.625 1 98.94 108 SER A C 1
ATOM 810 O O . SER A 1 108 ? -6.793 6.043 14.555 1 98.94 108 SER A O 1
ATOM 812 N N . VAL A 1 109 ? -7.246 8.133 15.273 1 98.88 109 VAL A N 1
ATOM 813 C CA . VAL A 1 109 ? -6.023 8.203 16.062 1 98.88 109 VAL A CA 1
ATOM 814 C C . VAL A 1 109 ? -6.148 7.305 17.297 1 98.88 109 VAL A C 1
ATOM 816 O O . VAL A 1 109 ? -7.094 7.441 18.078 1 98.88 109 VAL A O 1
ATOM 819 N N . VAL A 1 110 ? -5.238 6.43 17.422 1 98.88 110 VAL A N 1
ATOM 820 C CA . VAL A 1 110 ? -5.16 5.543 18.578 1 98.88 110 VAL A CA 1
ATOM 821 C C . VAL A 1 110 ? -4.395 6.234 19.703 1 98.88 110 VAL A C 1
ATOM 823 O O . VAL A 1 110 ? -4.809 6.188 20.875 1 98.88 110 VAL A O 1
ATOM 826 N N . ARG A 1 111 ? -3.312 6.883 19.297 1 98.5 111 ARG A N 1
ATOM 827 C CA . ARG A 1 111 ? -2.441 7.598 20.219 1 98.5 111 ARG A CA 1
ATOM 828 C C . ARG A 1 111 ? -1.619 8.656 19.5 1 98.5 111 ARG A C 1
ATOM 830 O O . ARG A 1 111 ? -1.151 8.43 18.375 1 98.5 111 ARG A O 1
ATOM 837 N N . SER A 1 112 ? -1.495 9.734 20.094 1 98.06 112 SER A N 1
ATOM 838 C CA . SER A 1 112 ? -0.638 10.797 19.594 1 98.06 112 SER A CA 1
ATOM 839 C C . SER A 1 112 ? 0.288 11.336 20.672 1 98.06 112 SER A C 1
ATOM 841 O O . SER A 1 112 ? -0.172 11.75 21.734 1 98.06 112 SER A O 1
ATOM 843 N N . GLY A 1 113 ? 1.562 11.227 20.391 1 96.38 113 GLY A N 1
ATOM 844 C CA . GLY A 1 113 ? 2.559 11.742 21.312 1 96.38 113 GLY A CA 1
ATOM 845 C C . GLY A 1 113 ? 3.395 12.859 20.719 1 96.38 113 GLY A C 1
ATOM 846 O O . GLY A 1 113 ? 2.961 13.547 19.797 1 96.38 113 GLY A O 1
ATOM 847 N N . ARG A 1 114 ? 4.605 13.094 21.312 1 94.06 114 ARG A N 1
ATOM 848 C CA . ARG A 1 114 ? 5.477 14.203 20.922 1 94.06 114 ARG A CA 1
ATOM 849 C C . ARG A 1 114 ? 6.035 13.992 19.531 1 94.06 114 ARG A C 1
ATOM 851 O O . ARG A 1 114 ? 6.129 14.945 18.75 1 94.06 114 ARG A O 1
ATOM 858 N N . ASN A 1 115 ? 6.328 12.719 19.219 1 96 115 ASN A N 1
ATOM 859 C CA . ASN A 1 115 ? 7.102 12.516 18 1 96 115 ASN A CA 1
ATOM 860 C C . ASN A 1 115 ? 6.418 11.523 17.062 1 96 115 ASN A C 1
ATOM 862 O O . ASN A 1 115 ? 6.914 11.25 15.977 1 96 115 ASN A O 1
ATOM 866 N N . LEU A 1 116 ? 5.309 10.961 17.516 1 98 116 LEU A N 1
ATOM 867 C CA . LEU A 1 116 ? 4.641 10.031 16.609 1 98 116 LEU A CA 1
ATOM 868 C C . LEU A 1 116 ? 3.146 9.969 16.906 1 98 116 LEU A C 1
ATOM 870 O O . LEU A 1 116 ? 2.707 10.305 18 1 98 116 LEU A O 1
ATOM 874 N N . THR A 1 117 ? 2.395 9.625 15.953 1 98.69 117 THR A N 1
ATOM 875 C CA . THR A 1 117 ? 0.96 9.367 16.016 1 98.69 117 THR A CA 1
ATOM 876 C C . THR A 1 117 ? 0.637 8 15.414 1 98.69 117 THR A C 1
ATOM 878 O O . THR A 1 117 ? 1.108 7.664 14.328 1 98.69 117 THR A O 1
ATOM 881 N N . VAL A 1 118 ? -0.11 7.191 16.141 1 98.94 118 VAL A N 1
ATOM 882 C CA . VAL A 1 118 ? -0.584 5.906 15.641 1 98.94 118 VAL A CA 1
ATOM 883 C C . VAL A 1 118 ? -2.037 6.035 15.195 1 98.94 118 VAL A C 1
ATOM 885 O O . VAL A 1 118 ? -2.881 6.551 15.93 1 98.94 118 VAL A O 1
ATOM 888 N N . VAL A 1 119 ? -2.316 5.59 14 1 98.94 119 VAL A N 1
ATOM 889 C CA . VAL A 1 119 ? -3.652 5.691 13.422 1 98.94 119 VAL A CA 1
ATOM 890 C C . VAL A 1 119 ? -4.152 4.305 13.023 1 98.94 119 VAL A C 1
ATOM 892 O O . VAL A 1 119 ? -3.436 3.541 12.375 1 98.94 119 VAL A O 1
ATOM 895 N N . ALA A 1 120 ? -5.371 3.975 13.445 1 99 120 ALA A N 1
ATOM 896 C CA . ALA A 1 120 ? -6.078 2.791 12.953 1 99 120 ALA A CA 1
ATOM 897 C C . ALA A 1 120 ? -7.004 3.145 11.797 1 99 120 ALA A C 1
ATOM 899 O O . ALA A 1 120 ? -7.656 4.191 11.812 1 99 120 ALA A O 1
ATOM 900 N N . VAL A 1 121 ? -7.062 2.32 10.766 1 98.94 121 VAL A N 1
ATOM 901 C CA . VAL A 1 121 ? -7.969 2.492 9.633 1 98.94 121 VAL A CA 1
ATOM 902 C C . VAL A 1 121 ? -8.797 1.222 9.43 1 98.94 121 VAL A C 1
ATOM 904 O O . VAL A 1 121 ? -8.242 0.12 9.375 1 98.94 121 VAL A O 1
ATOM 907 N N . GLU A 1 122 ? -10.047 1.377 9.344 1 98.94 122 GLU A N 1
ATOM 908 C CA . GLU A 1 122 ? -10.953 0.263 9.078 1 98.94 122 GLU A CA 1
ATOM 909 C C . GLU A 1 122 ? -11.688 0.448 7.754 1 98.94 122 GLU A C 1
ATOM 911 O O . GLU A 1 122 ? -12.094 1.56 7.41 1 98.94 122 GLU A O 1
ATOM 916 N N . PHE A 1 123 ? -11.805 -0.627 7.004 1 98.94 123 PHE A N 1
ATOM 917 C CA . PHE A 1 123 ? -12.578 -0.699 5.77 1 98.94 123 PHE A CA 1
ATOM 918 C C . PHE A 1 123 ? -13.805 -1.589 5.953 1 98.94 123 PHE A C 1
ATOM 920 O O . PHE A 1 123 ? -13.68 -2.787 6.211 1 98.94 123 PHE A O 1
ATOM 927 N N . LYS A 1 124 ? -14.938 -1.032 5.801 1 98.94 124 LYS A N 1
ATOM 928 C CA . LYS A 1 124 ? -16.172 -1.791 5.91 1 98.94 124 LYS A CA 1
ATOM 929 C C . LYS A 1 124 ? -17.047 -1.595 4.676 1 98.94 124 LYS A C 1
ATOM 931 O O . LYS A 1 124 ? -17.219 -0.469 4.199 1 98.94 124 LYS A O 1
ATOM 936 N N . THR A 1 125 ? -17.578 -2.74 4.184 1 98.5 125 THR A N 1
ATOM 937 C CA . THR A 1 125 ? -18.531 -2.588 3.088 1 98.5 125 THR A CA 1
ATOM 938 C C . THR A 1 125 ? -19.75 -1.766 3.529 1 98.5 125 THR A C 1
ATOM 940 O O . THR A 1 125 ? -20.25 -1.943 4.641 1 98.5 125 THR A O 1
ATOM 943 N N . GLU A 1 126 ? -20.094 -0.88 2.701 1 98.19 126 GLU A N 1
ATOM 944 C CA . GLU A 1 126 ? -21.234 -0.035 3.043 1 98.19 126 GLU A CA 1
ATOM 945 C C . GLU A 1 126 ? -22.516 -0.858 3.17 1 98.19 126 GLU A C 1
ATOM 947 O O . GLU A 1 126 ? -23.312 -0.64 4.086 1 98.19 126 GLU A O 1
ATOM 952 N N . GLU A 1 127 ? -22.719 -1.796 2.279 1 96.81 127 GLU A N 1
ATOM 953 C CA . GLU A 1 127 ? -23.953 -2.574 2.195 1 96.81 127 GLU A CA 1
ATOM 954 C C . GLU A 1 127 ? -24.109 -3.486 3.408 1 96.81 127 GLU A C 1
ATOM 956 O O . GLU A 1 127 ? -25.141 -3.459 4.082 1 96.81 127 GLU A O 1
ATOM 961 N N . SER A 1 128 ? -23.188 -4.262 3.758 1 96.88 128 SER A N 1
ATOM 962 C CA . SER A 1 128 ? -23.312 -5.301 4.773 1 96.88 128 SER A CA 1
ATOM 963 C C . SER A 1 128 ? -22.719 -4.855 6.102 1 96.88 128 SER A C 1
ATOM 965 O O . SER A 1 128 ? -22.984 -5.457 7.145 1 96.88 128 SER A O 1
ATOM 967 N N . GLY A 1 129 ? -21.859 -3.852 6.051 1 98 129 GLY A N 1
ATOM 968 C CA . GLY A 1 129 ? -21.141 -3.459 7.25 1 98 129 GLY A CA 1
ATOM 969 C C . GLY A 1 129 ? -20 -4.398 7.59 1 98 129 GLY A C 1
ATOM 970 O O . GLY A 1 129 ? -19.375 -4.262 8.641 1 98 129 GLY A O 1
ATOM 971 N N . LYS A 1 130 ? -19.703 -5.273 6.711 1 98.31 130 LYS A N 1
ATOM 972 C CA . LYS A 1 130 ? -18.656 -6.258 6.941 1 98.31 130 LYS A CA 1
ATOM 973 C C . LYS A 1 130 ? -17.266 -5.605 6.906 1 98.31 130 LYS A C 1
ATOM 975 O O . LYS A 1 130 ? -16.969 -4.82 6.004 1 98.31 130 LYS A O 1
ATOM 980 N N . LEU A 1 131 ? -16.453 -5.945 7.973 1 98.88 131 LEU A N 1
ATOM 981 C CA . LEU A 1 131 ? -15.055 -5.535 7.969 1 98.88 131 LEU A CA 1
ATOM 982 C C . LEU A 1 131 ? -14.266 -6.324 6.93 1 98.88 131 LEU A C 1
ATOM 984 O O . LEU A 1 131 ? -14.195 -7.555 6.992 1 98.88 131 LEU A O 1
ATOM 988 N N . VAL A 1 132 ? -13.602 -5.605 6.004 1 98.75 132 VAL A N 1
ATOM 989 C CA . VAL A 1 132 ? -12.945 -6.34 4.926 1 98.75 132 VAL A CA 1
ATOM 990 C C . VAL A 1 132 ? -11.438 -6.098 4.973 1 98.75 132 VAL A C 1
ATOM 992 O O . VAL A 1 132 ? -10.656 -6.922 4.5 1 98.75 132 VAL A O 1
ATOM 995 N N . TYR A 1 133 ? -10.961 -4.988 5.445 1 98.88 133 TYR A N 1
ATOM 996 C CA . TYR A 1 133 ? -9.555 -4.699 5.695 1 98.88 133 TYR A CA 1
ATOM 997 C C . TYR A 1 133 ? -9.383 -3.891 6.977 1 98.88 133 TYR A C 1
ATOM 999 O O . TYR A 1 133 ? -10.266 -3.113 7.348 1 98.88 133 TYR A O 1
ATOM 1007 N N . THR A 1 134 ? -8.273 -4 7.625 1 98.94 134 THR A N 1
ATOM 1008 C CA . THR A 1 134 ? -7.871 -3.139 8.734 1 98.94 134 THR A CA 1
ATOM 1009 C C . THR A 1 134 ? -6.379 -2.818 8.648 1 98.94 134 THR A C 1
ATOM 1011 O O . THR A 1 134 ? -5.578 -3.662 8.234 1 98.94 134 THR A O 1
ATOM 1014 N N . SER A 1 135 ? -6.047 -1.673 9.055 1 98.94 135 SER A N 1
ATOM 1015 C CA . SER A 1 135 ? -4.66 -1.228 8.969 1 98.94 135 SER A CA 1
ATOM 1016 C C . SER A 1 135 ? -4.27 -0.398 10.188 1 98.94 135 SER A C 1
ATOM 1018 O O . SER A 1 135 ? -5.133 0.119 10.898 1 98.94 135 SER A O 1
ATOM 1020 N N . ARG A 1 136 ? -3.027 -0.349 10.406 1 98.88 136 ARG A N 1
ATOM 1021 C CA . ARG A 1 136 ? -2.424 0.53 11.406 1 98.88 136 ARG A CA 1
ATOM 1022 C C . ARG A 1 136 ? -1.185 1.221 10.844 1 98.88 136 ARG A C 1
ATOM 1024 O O . ARG A 1 136 ? -0.352 0.583 10.195 1 98.88 136 ARG A O 1
ATOM 1031 N N . ALA A 1 137 ? -1.111 2.447 11.094 1 98.88 137 ALA A N 1
ATOM 1032 C CA . ALA A 1 137 ? 0.019 3.246 10.625 1 98.88 137 ALA A CA 1
ATOM 1033 C C . ALA A 1 137 ? 0.695 3.969 11.789 1 98.88 137 ALA A C 1
ATOM 1035 O O . ALA A 1 137 ? 0.026 4.426 12.719 1 98.88 137 ALA A O 1
ATOM 1036 N N . THR A 1 138 ? 1.978 3.998 11.758 1 98.88 138 THR A N 1
ATOM 1037 C CA . THR A 1 138 ? 2.762 4.875 12.617 1 98.88 138 THR A CA 1
ATOM 1038 C C . THR A 1 138 ? 3.318 6.055 11.828 1 98.88 138 THR A C 1
ATOM 1040 O O . THR A 1 138 ? 4.094 5.867 10.883 1 98.88 138 THR A O 1
ATOM 1043 N N . ILE A 1 139 ? 2.953 7.195 12.203 1 98.06 139 ILE A N 1
ATOM 1044 C CA . ILE A 1 139 ? 3.352 8.43 11.539 1 98.06 139 ILE A CA 1
ATOM 1045 C C . ILE A 1 139 ? 4.312 9.211 12.438 1 98.06 139 ILE A C 1
ATOM 1047 O O . ILE A 1 139 ? 3.973 9.555 13.57 1 98.06 139 ILE A O 1
ATOM 1051 N N . TYR A 1 140 ? 5.461 9.5 11.906 1 97.81 140 TYR A N 1
ATOM 1052 C CA . TYR A 1 140 ? 6.449 10.266 12.664 1 97.81 140 TYR A CA 1
ATOM 1053 C C . TYR A 1 140 ? 6.305 11.758 12.406 1 97.81 140 TYR A C 1
ATOM 1055 O O . TYR A 1 140 ? 5.914 12.172 11.312 1 97.81 140 TYR A O 1
ATOM 1063 N N . HIS A 1 141 ? 6.582 12.516 13.422 1 94.38 141 HIS A N 1
ATOM 1064 C CA . HIS A 1 141 ? 6.531 13.977 13.398 1 94.38 141 HIS A CA 1
ATOM 1065 C C . HIS A 1 141 ? 7.934 14.578 13.469 1 94.38 141 HIS A C 1
ATOM 1067 O O . HIS A 1 141 ? 8.727 14.203 14.336 1 94.38 141 HIS A O 1
ATOM 1073 N N . LEU A 1 142 ? 8.289 15.422 12.648 1 90.62 142 LEU A N 1
ATOM 1074 C CA . LEU A 1 142 ? 9.539 16.156 12.727 1 90.62 142 LEU A CA 1
ATOM 1075 C C . LEU A 1 142 ? 9.297 17.656 12.609 1 90.62 142 LEU A C 1
ATOM 1077 O O . LEU A 1 142 ? 8.453 18.094 11.828 1 90.62 142 LEU A O 1
ATOM 1081 N N . PRO A 1 143 ? 10.039 18.359 13.5 1 87 143 PRO A N 1
ATOM 1082 C CA . PRO A 1 143 ? 9.906 19.812 13.312 1 87 143 PRO A CA 1
ATOM 1083 C C . PRO A 1 143 ? 10.266 20.266 11.898 1 87 143 PRO A C 1
ATOM 1085 O O . PRO A 1 143 ? 11.18 19.703 11.281 1 87 143 PRO A O 1
ATOM 1088 N N . THR A 1 144 ? 9.461 21.109 11.352 1 78.31 144 THR A N 1
ATOM 1089 C CA . THR A 1 144 ? 9.766 21.625 10.023 1 78.31 144 THR A CA 1
ATOM 1090 C C . THR A 1 144 ? 11.102 22.359 10.023 1 78.31 144 THR A C 1
ATOM 1092 O O . THR A 1 144 ? 11.391 23.141 10.93 1 78.31 144 THR A O 1
ATOM 1095 N N . ALA A 1 145 ? 12.227 21.781 9.398 1 61.03 145 ALA A N 1
ATOM 1096 C CA . ALA A 1 145 ? 13.539 22.438 9.375 1 61.03 145 ALA A CA 1
ATOM 1097 C C . ALA A 1 145 ? 13.398 23.922 9.102 1 61.03 145 ALA A C 1
ATOM 1099 O O . ALA A 1 145 ? 12.672 24.328 8.195 1 61.03 145 ALA A O 1
ATOM 1100 N N . ARG A 1 146 ? 13.352 24.734 10.133 1 51.59 146 ARG A N 1
ATOM 1101 C CA . ARG A 1 146 ? 13.539 26.172 9.969 1 51.59 146 ARG A CA 1
ATOM 1102 C C . ARG A 1 146 ? 14.688 26.469 9.008 1 51.59 146 ARG A C 1
ATOM 1104 O O . ARG A 1 146 ? 15.797 25.969 9.195 1 51.59 146 ARG A O 1
ATOM 1111 N N . LEU A 1 147 ? 14.367 26.359 7.676 1 36.69 147 LEU A N 1
ATOM 1112 C CA . LEU A 1 147 ? 15.383 27.219 7.062 1 36.69 147 LEU A CA 1
ATOM 1113 C C . LEU A 1 147 ? 15.328 28.625 7.633 1 36.69 147 LEU A C 1
ATOM 1115 O O . LEU A 1 147 ? 14.25 29.125 7.945 1 36.69 147 LEU A O 1
ATOM 1119 N N . MET B 1 1 ? 9.797 -13.539 -20.406 1 29.11 1 MET B N 1
ATOM 1120 C CA . MET B 1 1 ? 9.469 -14.508 -19.359 1 29.11 1 MET B CA 1
ATOM 1121 C C . MET B 1 1 ? 8.852 -13.812 -18.141 1 29.11 1 MET B C 1
ATOM 1123 O O . MET B 1 1 ? 7.887 -14.312 -17.562 1 29.11 1 MET B O 1
ATOM 1127 N N . ILE B 1 2 ? 9.367 -12.531 -17.781 1 36.75 2 ILE B N 1
ATOM 1128 C CA . ILE B 1 2 ? 9.156 -11.625 -16.656 1 36.75 2 ILE B CA 1
ATOM 1129 C C . ILE B 1 2 ? 7.762 -11.016 -16.734 1 36.75 2 ILE B C 1
ATOM 1131 O O . ILE B 1 2 ? 7.039 -10.969 -15.742 1 36.75 2 ILE B O 1
ATOM 1135 N N . ASP B 1 3 ? 7.477 -10.453 -17.891 1 44.78 3 ASP B N 1
ATOM 1136 C CA . ASP B 1 3 ? 6.172 -9.891 -18.234 1 44.78 3 ASP B CA 1
ATOM 1137 C C . ASP B 1 3 ? 5.062 -10.914 -18 1 44.78 3 ASP B C 1
ATOM 1139 O O . ASP B 1 3 ? 3.98 -10.57 -17.516 1 44.78 3 ASP B O 1
ATOM 1143 N N . GLU B 1 4 ? 5.496 -12.086 -18.453 1 45.91 4 GLU B N 1
ATOM 1144 C CA . GLU B 1 4 ? 4.617 -13.242 -18.281 1 45.91 4 GLU B CA 1
ATOM 1145 C C . GLU B 1 4 ? 4.457 -13.609 -16.812 1 45.91 4 GLU B C 1
ATOM 1147 O O . GLU B 1 4 ? 3.391 -14.055 -16.391 1 45.91 4 GLU B O 1
ATOM 1152 N N . PHE B 1 5 ? 5.617 -13.461 -16.188 1 44.22 5 PHE B N 1
ATOM 1153 C CA . PHE B 1 5 ? 5.586 -13.906 -14.805 1 44.22 5 PHE B CA 1
ATOM 1154 C C . PHE B 1 5 ? 4.594 -13.078 -13.992 1 44.22 5 PHE B C 1
ATOM 1156 O O . PHE B 1 5 ? 3.814 -13.633 -13.211 1 44.22 5 PHE B O 1
ATOM 1163 N N . PHE B 1 6 ? 4.656 -11.781 -14.055 1 51.69 6 PHE B N 1
ATOM 1164 C CA . PHE B 1 6 ? 3.609 -11.031 -13.367 1 51.69 6 PHE B CA 1
ATOM 1165 C C . PHE B 1 6 ? 2.234 -11.383 -13.922 1 51.69 6 PHE B C 1
ATOM 1167 O O . PHE B 1 6 ? 1.225 -11.242 -13.234 1 51.69 6 PHE B O 1
ATOM 1174 N N . LYS B 1 7 ? 2.256 -11.727 -15.18 1 49.53 7 LYS B N 1
ATOM 1175 C CA . LYS B 1 7 ? 1.011 -12.234 -15.75 1 49.53 7 LYS B CA 1
ATOM 1176 C C . LYS B 1 7 ? 0.668 -13.609 -15.18 1 49.53 7 LYS B C 1
ATOM 1178 O O . LYS B 1 7 ? -0.507 -13.953 -15.047 1 49.53 7 LYS B O 1
ATOM 1183 N N . PHE B 1 8 ? 1.681 -14.438 -15.102 1 42.19 8 PHE B N 1
ATOM 1184 C CA . PHE B 1 8 ? 1.577 -15.875 -14.891 1 42.19 8 PHE B CA 1
ATOM 1185 C C . PHE B 1 8 ? 1.238 -16.188 -13.438 1 42.19 8 PHE B C 1
ATOM 1187 O O . PHE B 1 8 ? 0.868 -17.312 -13.109 1 42.19 8 PHE B O 1
ATOM 1194 N N . SER B 1 9 ? 1.632 -15.273 -12.523 1 43.94 9 SER B N 1
ATOM 1195 C CA . SER B 1 9 ? 1.504 -15.891 -11.211 1 43.94 9 SER B CA 1
ATOM 1196 C C . SER B 1 9 ? 0.113 -16.484 -11.008 1 43.94 9 SER B C 1
ATOM 1198 O O . SER B 1 9 ? -0.08 -17.344 -10.156 1 43.94 9 SER B O 1
ATOM 1200 N N . THR B 1 10 ? -0.956 -15.719 -11.336 1 46.69 10 THR B N 1
ATOM 1201 C CA . THR B 1 10 ? -2.207 -16.344 -10.93 1 46.69 10 THR B CA 1
ATOM 1202 C C . THR B 1 10 ? -2.916 -16.969 -12.125 1 46.69 10 THR B C 1
ATOM 1204 O O . THR B 1 10 ? -3.117 -16.312 -13.148 1 46.69 10 THR B O 1
ATOM 1207 N N . PRO B 1 11 ? -2.822 -18.312 -12.242 1 44 11 PRO B N 1
ATOM 1208 C CA . PRO B 1 11 ? -3.781 -18.828 -13.227 1 44 11 PRO B CA 1
ATOM 1209 C C . PRO B 1 11 ? -5.109 -18.078 -13.203 1 44 11 PRO B C 1
ATOM 1211 O O . PRO B 1 11 ? -5.738 -17.969 -12.148 1 44 11 PRO B O 1
ATOM 1214 N N . ILE B 1 12 ? -5.211 -17.047 -14 1 52.09 12 ILE B N 1
ATOM 1215 C CA . ILE B 1 12 ? -6.488 -16.359 -14.094 1 52.09 12 ILE B CA 1
ATOM 1216 C C . ILE B 1 12 ? -7.508 -17.234 -14.812 1 52.09 12 ILE B C 1
ATOM 1218 O O . ILE B 1 12 ? -7.262 -17.688 -15.93 1 52.09 12 ILE B O 1
ATOM 1222 N N . PRO B 1 13 ? -8.414 -17.672 -14.07 1 50.94 13 PRO B N 1
ATOM 1223 C CA . PRO B 1 13 ? -9.43 -18.359 -14.867 1 50.94 13 PRO B CA 1
ATOM 1224 C C . PRO B 1 13 ? -9.852 -17.578 -16.109 1 50.94 13 PRO B C 1
ATOM 1226 O O . PRO B 1 13 ? -9.898 -16.344 -16.062 1 50.94 13 PRO B O 1
ATOM 1229 N N . PRO B 1 14 ? -9.656 -18.188 -17.219 1 49.28 14 PRO B N 1
ATOM 1230 C CA . PRO B 1 14 ? -9.938 -17.547 -18.5 1 49.28 14 PRO B CA 1
ATOM 1231 C C . PRO B 1 14 ? -11.102 -16.562 -18.438 1 49.28 14 PRO B C 1
ATOM 1233 O O . PRO B 1 14 ? -11.086 -15.523 -19.094 1 49.28 14 PRO B O 1
ATOM 1236 N N . ASN B 1 15 ? -12.117 -16.891 -17.688 1 49.62 15 ASN B N 1
ATOM 1237 C CA . ASN B 1 15 ? -13.32 -16.078 -17.734 1 49.62 15 ASN B CA 1
ATOM 1238 C C . ASN B 1 15 ? -13.227 -14.883 -16.781 1 49.62 15 ASN B C 1
ATOM 1240 O O . ASN B 1 15 ? -14.133 -14.055 -16.734 1 49.62 15 ASN B O 1
ATOM 1244 N N . LEU B 1 16 ? -12.188 -14.859 -16.016 1 55.62 16 LEU B N 1
ATOM 1245 C CA . LEU B 1 16 ? -12.219 -13.852 -14.953 1 55.62 16 LEU B CA 1
ATOM 1246 C C . LEU B 1 16 ? -11.094 -12.836 -15.133 1 55.62 16 LEU B C 1
ATOM 1248 O O . LEU B 1 16 ? -10.25 -12.672 -14.25 1 55.62 16 LEU B O 1
ATOM 1252 N N . SER B 1 17 ? -10.789 -12.492 -16.359 1 66.25 17 SER B N 1
ATOM 1253 C CA . SER B 1 17 ? -9.695 -11.523 -16.453 1 66.25 17 SER B CA 1
ATOM 1254 C C . SER B 1 17 ? -10.227 -10.109 -16.641 1 66.25 17 SER B C 1
ATOM 1256 O O . SER B 1 17 ? -11.023 -9.852 -17.547 1 66.25 17 SER B O 1
ATOM 1258 N N . HIS B 1 18 ? -10.172 -9.32 -15.578 1 78.44 18 HIS B N 1
ATOM 1259 C CA . HIS B 1 18 ? -10.422 -7.883 -15.656 1 78.44 18 HIS B CA 1
ATOM 1260 C C . HIS B 1 18 ? -9.156 -7.117 -16.016 1 78.44 18 HIS B C 1
ATOM 1262 O O . HIS B 1 18 ? -8.047 -7.602 -15.766 1 78.44 18 HIS B O 1
ATOM 1268 N N . PRO B 1 19 ? -9.445 -6.09 -16.781 1 82 19 PRO B N 1
ATOM 1269 C CA . PRO B 1 19 ? -8.266 -5.242 -16.938 1 82 19 PRO B CA 1
ATOM 1270 C C . PRO B 1 19 ? -7.625 -4.867 -15.609 1 82 19 PRO B C 1
ATOM 1272 O O . PRO B 1 19 ? -8.328 -4.629 -14.625 1 82 19 PRO B O 1
ATOM 1275 N N . ASP B 1 20 ? -6.383 -4.973 -15.492 1 89.38 20 ASP B N 1
ATOM 1276 C CA . ASP B 1 20 ? -5.609 -4.691 -14.289 1 89.38 20 ASP B CA 1
ATOM 1277 C C . ASP B 1 20 ? -4.637 -3.537 -14.523 1 89.38 20 ASP B C 1
ATOM 1279 O O . ASP B 1 20 ? -3.418 -3.729 -14.484 1 89.38 20 ASP B O 1
ATOM 1283 N N . ALA B 1 21 ? -5.246 -2.357 -14.734 1 89.06 21 ALA B N 1
ATOM 1284 C CA . ALA B 1 21 ? -4.477 -1.15 -15.023 1 89.06 21 ALA B CA 1
ATOM 1285 C C . ALA B 1 21 ? -3.613 -0.75 -13.828 1 89.06 21 ALA B C 1
ATOM 1287 O O . ALA B 1 21 ? -2.553 -0.144 -13.992 1 89.06 21 ALA B O 1
ATOM 1288 N N . TYR B 1 22 ? -4.086 -1.148 -12.656 1 93.12 22 TYR B N 1
ATOM 1289 C CA . TYR B 1 22 ? -3.324 -0.8 -11.461 1 93.12 22 TYR B CA 1
ATOM 1290 C C . TYR B 1 22 ? -1.957 -1.474 -11.469 1 93.12 22 TYR B C 1
ATOM 1292 O O . TYR B 1 22 ? -0.933 -0.815 -11.273 1 93.12 22 TYR B O 1
ATOM 1300 N N . SER B 1 23 ? -1.908 -2.729 -11.695 1 91.81 23 SER B N 1
ATOM 1301 C CA . SER B 1 23 ? -0.644 -3.453 -11.773 1 91.81 23 SER B CA 1
ATOM 1302 C C . SER B 1 23 ? 0.206 -2.953 -12.938 1 91.81 23 SER B C 1
ATOM 1304 O O . SER B 1 23 ? 1.436 -2.936 -12.852 1 91.81 23 SER B O 1
ATOM 1306 N N . ASP B 1 24 ? -0.482 -2.529 -14.008 1 91.38 24 ASP B N 1
ATOM 1307 C CA . ASP B 1 24 ? 0.238 -2.041 -15.18 1 91.38 24 ASP B CA 1
ATOM 1308 C C . ASP B 1 24 ? 1.072 -0.809 -14.836 1 91.38 24 ASP B C 1
ATOM 1310 O O . ASP B 1 24 ? 2.15 -0.607 -15.398 1 91.38 24 ASP B O 1
ATOM 1314 N N . LEU B 1 25 ? 0.568 -0.02 -13.992 1 92.88 25 LEU B N 1
ATOM 1315 C CA . LEU B 1 25 ? 1.313 1.146 -13.539 1 92.88 25 L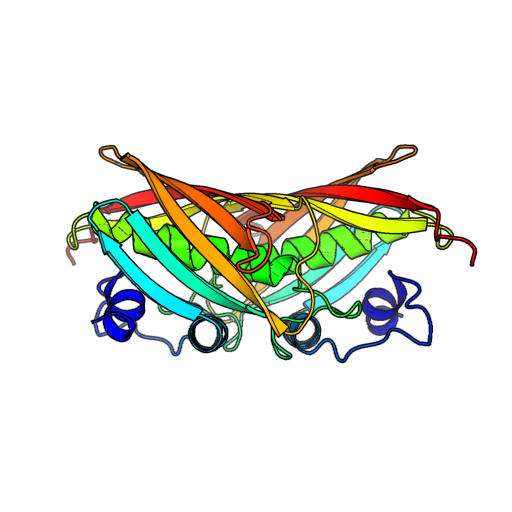EU B CA 1
ATOM 1316 C C . LEU B 1 25 ? 2.67 0.737 -12.969 1 92.88 25 LEU B C 1
ATOM 1318 O O . LEU B 1 25 ? 3.699 1.299 -13.352 1 92.88 25 LEU B O 1
ATOM 1322 N N . PHE B 1 26 ? 2.725 -0.299 -12.156 1 94.38 26 PHE B N 1
ATOM 1323 C CA . PHE B 1 26 ? 3.951 -0.691 -11.469 1 94.38 26 PHE B CA 1
ATOM 1324 C C . PHE B 1 26 ? 4.832 -1.535 -12.383 1 94.38 26 PHE B C 1
ATOM 1326 O O . PHE B 1 26 ? 6.062 -1.479 -12.289 1 94.38 26 PHE B O 1
ATOM 1333 N N . ARG B 1 27 ? 4.25 -2.205 -13.227 1 90.25 27 ARG B N 1
ATOM 1334 C CA . ARG B 1 27 ? 5.031 -2.949 -14.211 1 90.25 27 ARG B CA 1
ATOM 1335 C C . ARG B 1 27 ? 5.84 -2.006 -15.094 1 90.25 27 ARG B C 1
ATOM 1337 O O . ARG B 1 27 ? 6.918 -2.367 -15.578 1 90.25 27 ARG B O 1
ATOM 1344 N N . SER B 1 28 ? 5.293 -0.874 -15.242 1 91.88 28 SER B N 1
ATOM 1345 C CA . SER B 1 28 ? 5.996 0.103 -16.062 1 91.88 28 SER B CA 1
ATOM 1346 C C . SER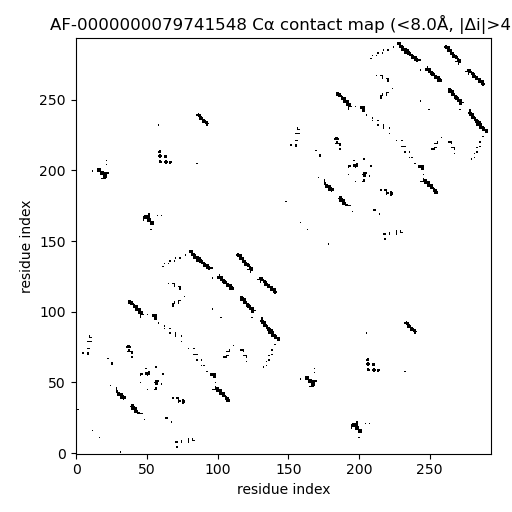 B 1 28 ? 7.203 0.678 -15.336 1 91.88 28 SER B C 1
ATOM 1348 O O . SER B 1 28 ? 8.094 1.258 -15.961 1 91.88 28 SER B O 1
ATOM 1350 N N . CYS B 1 29 ? 7.273 0.513 -14.047 1 95.62 29 CYS B N 1
ATOM 1351 C CA . CYS B 1 29 ? 8.359 1.087 -13.258 1 95.62 29 CYS B CA 1
ATOM 1352 C C . CYS B 1 29 ? 9.336 0.007 -12.805 1 95.62 29 CYS B C 1
ATOM 1354 O O . CYS B 1 29 ? 10.367 0.309 -12.195 1 95.62 29 CYS B O 1
ATOM 1356 N N . LEU B 1 30 ? 9.008 -1.257 -13.07 1 96 30 LEU B N 1
ATOM 1357 C CA . LEU B 1 30 ? 9.797 -2.381 -12.578 1 96 30 LEU B CA 1
ATOM 1358 C C . LEU B 1 30 ? 10.406 -3.168 -13.734 1 96 30 LEU B C 1
ATOM 1360 O O . LEU B 1 30 ? 9.75 -3.387 -14.758 1 96 30 LEU B O 1
ATOM 1364 N N . LYS B 1 31 ? 11.617 -3.512 -13.578 1 95.94 31 LYS B N 1
ATOM 1365 C CA . LYS B 1 31 ? 12.281 -4.473 -14.453 1 95.94 31 LYS B CA 1
ATOM 1366 C C . LYS B 1 31 ? 12.758 -5.695 -13.672 1 95.94 31 LYS B C 1
ATOM 1368 O O . LYS B 1 31 ? 13.547 -5.57 -12.734 1 95.94 31 LYS B O 1
ATOM 1373 N N . VAL B 1 32 ? 12.336 -6.852 -14.047 1 96.25 32 VAL B N 1
ATOM 1374 C CA . VAL B 1 32 ? 12.758 -8.078 -13.383 1 96.25 32 VAL B CA 1
ATOM 1375 C C . VAL B 1 32 ? 14.211 -8.391 -13.742 1 96.25 32 VAL B C 1
ATOM 1377 O O . VAL B 1 32 ? 14.57 -8.406 -14.922 1 96.25 32 VAL B O 1
ATOM 1380 N N . GLN B 1 33 ? 14.945 -8.602 -12.758 1 97.56 33 GLN B N 1
ATOM 1381 C CA . GLN B 1 33 ? 16.359 -8.898 -12.984 1 97.56 33 GLN B CA 1
ATOM 1382 C C . GLN B 1 33 ? 16.625 -10.391 -12.891 1 97.56 33 GLN B C 1
ATOM 1384 O O . GLN B 1 33 ? 17.438 -10.93 -13.648 1 97.56 33 GLN B O 1
ATOM 1389 N N . SER B 1 34 ? 16.016 -11.047 -11.945 1 97.12 34 SER B N 1
ATOM 1390 C CA . SER B 1 34 ? 16.203 -12.484 -11.773 1 97.12 34 SER B CA 1
ATOM 1391 C C . SER B 1 34 ? 15.008 -13.109 -11.055 1 97.12 34 SER B C 1
ATOM 1393 O O . SER B 1 34 ? 14.336 -12.445 -10.258 1 97.12 34 SER B O 1
ATOM 1395 N N . ILE B 1 35 ? 14.766 -14.391 -11.414 1 97.06 35 ILE B N 1
ATOM 1396 C CA . ILE B 1 35 ? 13.766 -15.227 -10.75 1 97.06 35 ILE B CA 1
ATOM 1397 C C . ILE B 1 35 ? 14.359 -16.594 -10.438 1 97.06 35 ILE B C 1
ATOM 1399 O O . ILE B 1 35 ? 14.898 -17.266 -11.32 1 97.06 35 ILE B O 1
ATOM 1403 N N . GLU B 1 36 ? 14.344 -16.891 -9.266 1 97 36 GLU B N 1
ATOM 1404 C CA . GLU B 1 36 ? 14.672 -18.219 -8.758 1 97 36 GLU B CA 1
ATOM 1405 C C . GLU B 1 36 ? 13.594 -18.734 -7.797 1 97 36 GLU B C 1
ATOM 1407 O O . GLU B 1 36 ? 12.773 -17.953 -7.309 1 97 36 GLU B O 1
ATOM 1412 N N . ARG B 1 37 ? 13.617 -20.078 -7.652 1 97.38 37 ARG B N 1
ATOM 1413 C CA . ARG B 1 37 ? 12.672 -20.609 -6.676 1 97.38 37 ARG B CA 1
ATOM 1414 C C . ARG B 1 37 ? 12.844 -19.922 -5.32 1 97.38 37 ARG B C 1
ATOM 1416 O O . ARG B 1 37 ? 13.906 -20.016 -4.707 1 97.38 37 ARG B O 1
ATOM 1423 N N . GLY B 1 38 ? 11.859 -19.234 -4.914 1 98.19 38 GLY B N 1
ATOM 1424 C CA . GLY B 1 38 ? 11.836 -18.578 -3.611 1 98.19 38 GLY B CA 1
ATOM 1425 C C . GLY B 1 38 ? 12.516 -17.219 -3.607 1 98.19 38 GLY B C 1
ATOM 1426 O O . GLY B 1 38 ? 12.695 -16.609 -2.551 1 98.19 38 GLY B O 1
ATOM 1427 N N . LYS B 1 39 ? 12.992 -16.75 -4.75 1 98.56 39 LYS B N 1
ATOM 1428 C CA . LYS B 1 39 ? 13.695 -15.477 -4.812 1 98.56 39 LYS B CA 1
ATOM 1429 C C . LYS B 1 39 ? 13.367 -14.734 -6.109 1 98.56 39 LYS B C 1
ATOM 1431 O O . LYS B 1 39 ? 13.32 -15.344 -7.18 1 98.56 39 LYS B O 1
ATOM 1436 N N . ILE B 1 40 ? 13.18 -13.422 -5.977 1 98.06 40 ILE B N 1
ATOM 1437 C CA . ILE B 1 40 ? 13.023 -12.555 -7.137 1 98.06 40 ILE B CA 1
ATOM 1438 C C . ILE B 1 40 ? 13.773 -11.242 -6.906 1 98.06 40 ILE B C 1
ATOM 1440 O O . ILE B 1 40 ? 13.789 -10.711 -5.793 1 98.06 40 ILE B O 1
ATOM 1444 N N . SER B 1 41 ? 14.367 -10.75 -7.953 1 98.56 41 SER B N 1
ATOM 1445 C CA . SER B 1 41 ? 15.023 -9.445 -7.91 1 98.56 41 SER B CA 1
ATOM 1446 C C . SER B 1 41 ? 14.531 -8.547 -9.039 1 98.56 41 SER B C 1
ATOM 1448 O O . SER B 1 41 ? 14.43 -8.977 -10.188 1 98.56 41 SER B O 1
ATOM 1450 N N . CYS B 1 42 ? 14.219 -7.355 -8.688 1 98.25 42 CYS B N 1
ATOM 1451 C CA . CYS B 1 42 ? 13.75 -6.367 -9.648 1 98.25 42 CYS B CA 1
ATOM 1452 C C . CYS B 1 42 ? 14.516 -5.059 -9.508 1 98.25 42 CYS B C 1
ATOM 1454 O O . CYS B 1 42 ? 15.062 -4.766 -8.445 1 98.25 42 CYS B O 1
ATOM 1456 N N . LEU B 1 43 ? 14.57 -4.332 -10.555 1 98.62 43 LEU B N 1
ATOM 1457 C CA . LEU B 1 43 ? 15.008 -2.939 -10.547 1 98.62 43 LEU B CA 1
ATOM 1458 C C . LEU B 1 43 ? 13.82 -1.996 -10.688 1 98.62 43 LEU B C 1
ATOM 1460 O O . LEU B 1 43 ? 13.07 -2.074 -11.664 1 98.62 43 LEU B O 1
ATOM 1464 N N . LEU B 1 44 ? 13.641 -1.193 -9.703 1 98.5 44 LEU B N 1
ATOM 1465 C CA . LEU B 1 44 ? 12.586 -0.182 -9.688 1 98.5 44 LEU B CA 1
ATOM 1466 C C . LEU B 1 44 ? 13.156 1.197 -10.008 1 98.5 44 LEU B C 1
ATOM 1468 O O . LEU B 1 44 ? 14.117 1.64 -9.367 1 98.5 44 LEU B O 1
ATOM 1472 N N . THR B 1 45 ? 1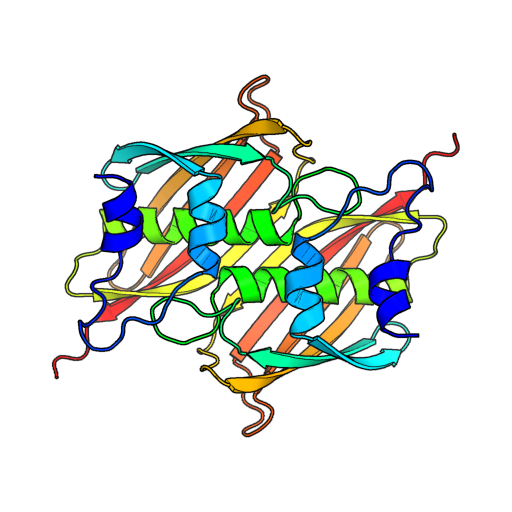2.609 1.82 -10.977 1 98.38 45 THR B N 1
ATOM 1473 C CA . THR B 1 45 ? 12.93 3.219 -11.234 1 98.38 45 THR B CA 1
ATOM 1474 C C . THR B 1 45 ? 11.836 4.133 -10.688 1 98.38 45 THR B C 1
ATOM 1476 O O . THR B 1 45 ? 10.68 4.043 -11.109 1 98.38 45 THR B O 1
ATOM 1479 N N . VAL B 1 46 ? 12.258 4.973 -9.766 1 97.81 46 VAL B N 1
ATOM 1480 C CA . VAL B 1 46 ? 11.312 5.93 -9.195 1 97.81 46 VAL B CA 1
ATOM 1481 C C . VAL B 1 46 ? 11.055 7.059 -10.188 1 97.81 46 VAL B C 1
ATOM 1483 O O . VAL B 1 46 ? 11.984 7.781 -10.57 1 97.81 46 VAL B O 1
ATOM 1486 N N . LYS B 1 47 ? 9.805 7.18 -10.555 1 95.5 47 LYS B N 1
ATOM 1487 C CA . LYS B 1 47 ? 9.492 8.172 -11.586 1 95.5 47 LYS B CA 1
ATOM 1488 C C . LYS B 1 47 ? 8.117 8.781 -11.359 1 95.5 47 LYS B C 1
ATOM 1490 O O . LYS B 1 47 ? 7.441 8.461 -10.375 1 95.5 47 LYS B O 1
ATOM 1495 N N . LEU B 1 48 ? 7.645 9.617 -12.211 1 91.62 48 LEU B N 1
ATOM 1496 C CA . LEU B 1 48 ? 6.609 10.625 -12.039 1 91.62 48 LEU B CA 1
ATOM 1497 C C . LEU B 1 48 ? 5.305 9.992 -11.57 1 91.62 48 LEU B C 1
ATOM 1499 O O . LEU B 1 48 ? 4.68 10.484 -10.625 1 91.62 48 LEU B O 1
ATOM 1503 N N . PRO B 1 49 ? 4.848 8.867 -12.133 1 93.62 49 PRO B N 1
ATOM 1504 C CA . PRO B 1 49 ? 3.516 8.367 -11.781 1 93.62 49 PRO B CA 1
ATOM 1505 C C . PRO B 1 49 ? 3.436 7.852 -10.352 1 93.62 49 PRO B C 1
ATOM 1507 O O . PRO B 1 49 ? 2.34 7.664 -9.812 1 93.62 49 PRO B O 1
ATOM 1510 N N . ILE B 1 50 ? 4.605 7.633 -9.703 1 96.44 50 ILE B N 1
ATOM 1511 C CA . ILE B 1 50 ? 4.551 7.039 -8.375 1 96.44 50 ILE B CA 1
ATOM 1512 C C . ILE B 1 50 ? 5.211 7.973 -7.367 1 96.44 50 ILE B C 1
ATOM 1514 O O . ILE B 1 50 ? 5.582 7.547 -6.27 1 96.44 50 ILE B O 1
ATOM 1518 N N . LEU B 1 51 ? 5.363 9.258 -7.719 1 94.25 51 LEU B N 1
ATOM 1519 C CA . LEU B 1 51 ? 5.945 10.242 -6.82 1 94.25 51 LEU B CA 1
ATOM 1520 C C . LEU B 1 51 ? 4.887 10.828 -5.895 1 94.25 51 LEU B C 1
ATOM 1522 O O . LEU B 1 51 ? 3.715 10.922 -6.266 1 94.25 51 LEU B O 1
ATOM 1526 N N . ASN B 1 52 ? 5.316 11.148 -4.707 1 91.88 52 ASN B N 1
ATOM 1527 C CA . ASN B 1 52 ? 4.484 11.953 -3.822 1 91.88 52 ASN B CA 1
ATOM 1528 C C . ASN B 1 52 ? 4.727 13.445 -4.027 1 91.88 52 ASN B C 1
ATOM 1530 O O . ASN B 1 52 ? 5.5 13.836 -4.902 1 91.88 52 ASN B O 1
ATOM 1534 N N . ILE B 1 53 ? 4.102 14.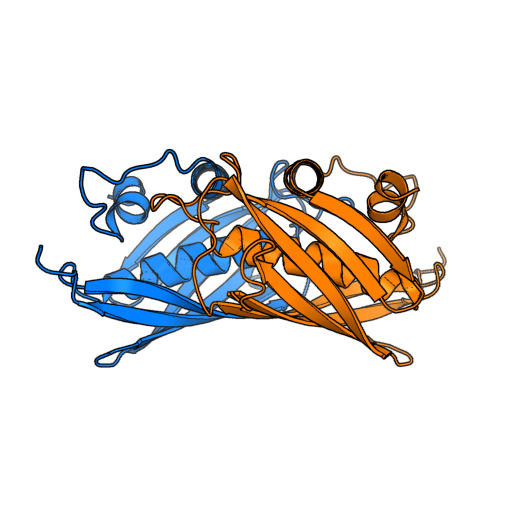281 -3.262 1 88.12 53 ILE B N 1
ATOM 1535 C CA . ILE B 1 53 ? 4.125 15.727 -3.438 1 88.12 53 ILE B CA 1
ATOM 1536 C C . ILE B 1 53 ? 5.504 16.266 -3.072 1 88.12 53 ILE B C 1
ATOM 1538 O O . ILE B 1 53 ? 5.859 17.391 -3.449 1 88.12 53 ILE B O 1
ATOM 1542 N N . TYR B 1 54 ? 6.332 15.445 -2.32 1 87.75 54 TYR B N 1
ATOM 1543 C CA . TYR B 1 54 ? 7.652 15.883 -1.882 1 87.75 54 TYR B CA 1
ATOM 1544 C C . TYR B 1 54 ? 8.727 15.445 -2.869 1 87.75 54 TYR B C 1
ATOM 1546 O O . TYR B 1 54 ? 9.914 15.703 -2.66 1 87.75 54 TYR B O 1
ATOM 1554 N N . GLY B 1 55 ? 8.352 14.734 -3.854 1 91.44 55 GLY B N 1
ATOM 1555 C CA . GLY B 1 55 ? 9.297 14.344 -4.887 1 91.44 55 GLY B CA 1
ATOM 1556 C C . GLY B 1 55 ? 9.961 13.008 -4.617 1 91.44 55 GLY B C 1
ATOM 1557 O O . GLY B 1 55 ? 10.969 12.672 -5.242 1 91.44 55 GLY B O 1
ATOM 1558 N N . GLY B 1 56 ? 9.523 12.367 -3.676 1 94.94 56 GLY B N 1
ATOM 1559 C CA . GLY B 1 56 ? 9.953 11 -3.41 1 94.94 56 GLY B CA 1
ATOM 1560 C C . GLY B 1 56 ? 8.891 9.969 -3.75 1 94.94 56 GLY B C 1
ATOM 1561 O O . GLY B 1 56 ? 7.785 10.32 -4.164 1 94.94 56 GLY B O 1
ATOM 1562 N N . MET B 1 57 ? 9.281 8.727 -3.672 1 96.62 57 MET B N 1
ATOM 1563 C CA . MET B 1 57 ? 8.328 7.648 -3.924 1 96.62 57 MET B CA 1
ATOM 1564 C C . MET B 1 57 ? 7.191 7.68 -2.908 1 96.62 57 MET B C 1
ATOM 1566 O O . MET B 1 57 ? 7.43 7.805 -1.706 1 96.62 57 MET B O 1
ATOM 1570 N N . HIS B 1 58 ? 5.996 7.668 -3.363 1 97.06 58 HIS B N 1
ATOM 1571 C CA . HIS B 1 58 ? 4.82 7.656 -2.5 1 97.06 58 HIS B CA 1
ATOM 1572 C C . HIS B 1 58 ? 4.805 6.422 -1.605 1 97.06 58 HIS B C 1
ATOM 1574 O O . HIS B 1 58 ? 5.129 5.32 -2.055 1 97.06 58 HIS B O 1
ATOM 1580 N N . GLY B 1 59 ? 4.41 6.547 -0.338 1 97.56 59 GLY B N 1
ATOM 1581 C CA . GLY B 1 59 ? 4.359 5.43 0.59 1 97.56 59 GLY B CA 1
ATOM 1582 C C . GLY B 1 59 ? 3.438 4.312 0.133 1 97.56 59 GLY B C 1
ATOM 1583 O O . GLY B 1 59 ? 3.75 3.133 0.3 1 97.56 59 GLY B O 1
ATOM 1584 N N . GLY B 1 60 ? 2.309 4.699 -0.383 1 97.88 60 GLY B N 1
ATOM 1585 C CA . GLY B 1 60 ? 1.386 3.719 -0.936 1 97.88 60 GLY B CA 1
ATOM 1586 C C . GLY B 1 60 ? 1.962 2.955 -2.113 1 97.88 60 GLY B C 1
ATOM 1587 O O . GLY B 1 60 ? 1.67 1.771 -2.293 1 97.88 60 GLY B O 1
ATOM 1588 N N . ALA B 1 61 ? 2.76 3.629 -2.934 1 98.06 61 ALA B N 1
ATOM 1589 C CA . ALA B 1 61 ? 3.414 2.967 -4.059 1 98.06 61 ALA B CA 1
ATOM 1590 C C . ALA B 1 61 ? 4.418 1.926 -3.572 1 98.06 61 ALA B C 1
ATOM 1592 O O . ALA B 1 61 ? 4.531 0.843 -4.152 1 98.06 61 ALA B O 1
ATOM 1593 N N . VAL B 1 62 ? 5.152 2.242 -2.516 1 98.75 62 VAL B N 1
ATOM 1594 C CA . VAL B 1 62 ? 6.074 1.285 -1.913 1 98.75 62 VAL B CA 1
ATOM 1595 C C . VAL B 1 62 ? 5.316 0.016 -1.522 1 98.75 62 VAL B C 1
ATOM 1597 O O . VAL B 1 62 ? 5.738 -1.093 -1.858 1 98.75 62 VAL B O 1
ATOM 1600 N N . ALA B 1 63 ? 4.211 0.176 -0.826 1 98.75 63 ALA B N 1
ATOM 1601 C CA . ALA B 1 63 ? 3.41 -0.967 -0.397 1 98.75 63 ALA B CA 1
ATOM 1602 C C . ALA B 1 63 ? 2.91 -1.768 -1.597 1 98.75 63 ALA B C 1
ATOM 1604 O O . ALA B 1 63 ? 2.852 -2.998 -1.548 1 98.75 63 ALA B O 1
ATOM 1605 N N . SER B 1 64 ? 2.5 -1.065 -2.629 1 98.25 64 SER B N 1
ATOM 1606 C CA . SER B 1 64 ? 2.006 -1.728 -3.832 1 98.25 64 SER B CA 1
ATOM 1607 C C . SER B 1 64 ? 3.092 -2.582 -4.477 1 98.25 64 SER B C 1
ATOM 1609 O O . SER B 1 64 ? 2.836 -3.717 -4.883 1 98.25 64 SER B O 1
ATOM 1611 N N . VAL B 1 65 ? 4.285 -2.027 -4.578 1 98.25 65 VAL B N 1
ATOM 1612 C CA . VAL B 1 65 ? 5.398 -2.779 -5.148 1 98.25 65 VAL B CA 1
ATOM 1613 C C . VAL B 1 65 ? 5.707 -3.99 -4.27 1 98.25 65 VAL B C 1
ATOM 1615 O O . VAL B 1 65 ? 5.922 -5.094 -4.777 1 98.25 65 VAL B O 1
ATOM 1618 N N . ALA B 1 66 ? 5.742 -3.768 -2.965 1 98.75 66 ALA B N 1
ATOM 1619 C CA . ALA B 1 66 ? 5.973 -4.871 -2.035 1 98.75 66 ALA B CA 1
ATOM 1620 C C . ALA B 1 66 ? 4.953 -5.984 -2.24 1 98.75 66 ALA B C 1
ATOM 1622 O O . ALA B 1 66 ? 5.305 -7.168 -2.256 1 98.75 66 ALA B O 1
ATOM 1623 N N . GLU B 1 67 ? 3.691 -5.594 -2.346 1 97.75 67 GLU B N 1
ATOM 1624 C CA . GLU B 1 67 ? 2.613 -6.547 -2.59 1 97.75 67 GLU B CA 1
ATOM 1625 C C . GLU B 1 67 ? 2.85 -7.328 -3.879 1 97.75 67 GLU B C 1
ATOM 1627 O O . GLU B 1 67 ? 2.779 -8.562 -3.885 1 97.75 67 GLU B O 1
ATOM 1632 N N . LEU B 1 68 ? 3.146 -6.652 -4.922 1 96.44 68 LEU B N 1
ATOM 1633 C CA . LEU B 1 68 ? 3.348 -7.258 -6.234 1 96.44 68 LEU B CA 1
ATOM 1634 C C . LEU B 1 68 ? 4.52 -8.234 -6.207 1 96.44 68 LEU B C 1
ATOM 1636 O O . LEU B 1 68 ? 4.395 -9.375 -6.656 1 96.44 68 LEU B O 1
ATOM 1640 N N . VAL B 1 69 ? 5.609 -7.824 -5.66 1 97.44 69 VAL B N 1
ATOM 1641 C CA . VAL B 1 69 ? 6.824 -8.633 -5.633 1 97.44 69 VAL B CA 1
ATOM 1642 C C . VAL B 1 69 ? 6.625 -9.836 -4.719 1 97.44 69 VAL B C 1
ATOM 1644 O O . VAL B 1 69 ? 7.074 -10.945 -5.027 1 97.44 69 VAL B O 1
ATOM 1647 N N . SER B 1 70 ? 5.973 -9.633 -3.586 1 98 70 SER B N 1
ATOM 1648 C CA . SER B 1 70 ? 5.715 -10.734 -2.67 1 98 70 SER B CA 1
ATOM 1649 C C . SER B 1 70 ? 4.836 -11.797 -3.322 1 98 70 SER B C 1
ATOM 1651 O O . SER B 1 70 ? 5.09 -13 -3.172 1 98 70 SER B O 1
ATOM 1653 N N . HIS B 1 71 ? 3.787 -11.328 -3.934 1 96 71 HIS B N 1
ATOM 1654 C CA . HIS B 1 71 ? 2.891 -12.258 -4.617 1 96 71 HIS B CA 1
ATOM 1655 C C . HIS B 1 71 ? 3.641 -13.078 -5.664 1 96 71 HIS B C 1
ATOM 1657 O O . HIS B 1 71 ? 3.52 -14.30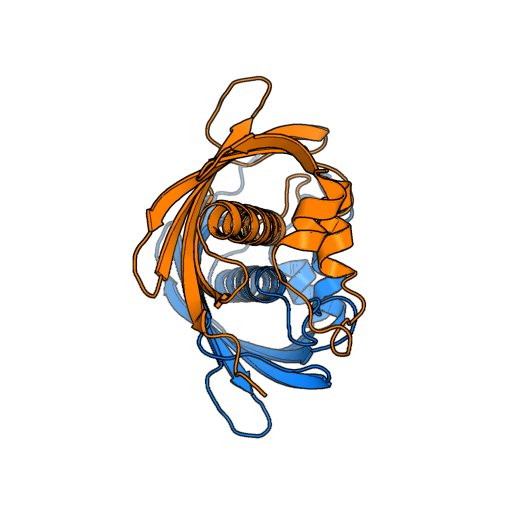5 -5.703 1 96 71 HIS B O 1
ATOM 1663 N N . ALA B 1 72 ? 4.402 -12.422 -6.504 1 95.5 72 ALA B N 1
ATOM 1664 C CA . ALA B 1 72 ? 5.191 -13.094 -7.535 1 95.5 72 ALA B CA 1
ATOM 1665 C C . ALA B 1 72 ? 6.18 -14.078 -6.914 1 95.5 72 ALA B C 1
ATOM 1667 O O . ALA B 1 72 ? 6.336 -15.203 -7.398 1 95.5 72 ALA B O 1
ATOM 1668 N N . CYS B 1 73 ? 6.828 -13.641 -5.906 1 97.44 73 CYS B N 1
ATOM 1669 C CA . CYS B 1 73 ? 7.809 -14.484 -5.234 1 97.44 73 CYS B CA 1
ATOM 1670 C C . CYS B 1 73 ? 7.152 -15.734 -4.664 1 97.44 73 CYS B C 1
ATOM 1672 O O . CYS B 1 73 ? 7.668 -16.844 -4.828 1 97.44 73 CYS B O 1
ATOM 1674 N N . ALA B 1 74 ? 6.074 -15.562 -3.988 1 97.38 74 ALA B N 1
ATOM 1675 C CA . ALA B 1 74 ? 5.348 -16.703 -3.434 1 97.38 74 ALA B CA 1
ATOM 1676 C C . ALA B 1 74 ? 4.98 -17.703 -4.527 1 97.38 74 ALA B C 1
ATOM 1678 O O . ALA B 1 74 ? 5.031 -18.922 -4.309 1 97.38 74 ALA B O 1
ATOM 1679 N N . ARG B 1 75 ? 4.641 -17.172 -5.645 1 95.25 75 ARG B N 1
ATOM 1680 C CA . ARG B 1 75 ? 4.219 -18.031 -6.746 1 95.25 75 ARG B CA 1
ATOM 1681 C C . ARG B 1 75 ? 5.355 -18.953 -7.191 1 95.25 75 ARG B C 1
ATOM 1683 O O . ARG B 1 75 ? 5.109 -20.031 -7.727 1 95.25 75 ARG B O 1
ATOM 1690 N N . THR B 1 76 ? 6.602 -18.578 -6.984 1 95.81 76 THR B N 1
ATOM 1691 C CA . THR B 1 76 ? 7.738 -19.406 -7.375 1 95.81 76 THR B CA 1
ATOM 1692 C C . THR B 1 76 ? 7.762 -20.703 -6.566 1 95.81 76 THR B C 1
ATOM 1694 O O . THR B 1 76 ? 8.43 -21.656 -6.945 1 95.81 76 THR B O 1
ATOM 1697 N N . VAL B 1 77 ? 7.027 -20.781 -5.438 1 96.56 77 VAL B N 1
ATOM 1698 C CA . VAL B 1 77 ? 7.133 -21.969 -4.582 1 96.56 77 VAL B CA 1
ATOM 1699 C C . VAL B 1 77 ? 5.754 -22.594 -4.406 1 96.56 77 VAL B C 1
ATOM 1701 O O . VAL B 1 77 ? 5.641 -23.719 -3.898 1 96.56 77 VAL B O 1
ATOM 1704 N N . VAL B 1 78 ? 4.738 -21.859 -4.766 1 94.81 78 VAL B N 1
ATOM 1705 C CA . VAL B 1 78 ? 3.375 -22.359 -4.621 1 94.81 78 VAL B CA 1
ATOM 1706 C C . VAL B 1 78 ? 2.867 -22.875 -5.965 1 94.81 78 VAL B C 1
ATOM 1708 O O . VAL B 1 78 ? 2.9 -22.156 -6.965 1 94.81 78 VAL B O 1
ATOM 1711 N N . GLY B 1 79 ? 2.32 -24.016 -5.945 1 89.5 79 GLY B N 1
ATOM 1712 C CA . GLY B 1 79 ? 1.867 -24.641 -7.168 1 89.5 79 GLY B CA 1
ATOM 1713 C C . GLY B 1 79 ? 0.708 -23.922 -7.828 1 89.5 79 GLY B C 1
ATOM 1714 O O . GLY B 1 79 ? -0.022 -23.188 -7.164 1 89.5 79 GLY B O 1
ATOM 1715 N N . LYS B 1 80 ? 0.529 -24.156 -9.102 1 87.5 80 LYS B N 1
ATOM 1716 C CA . LYS B 1 80 ? -0.51 -23.5 -9.898 1 87.5 80 LYS B CA 1
ATOM 1717 C C . LYS B 1 80 ? -1.889 -24.062 -9.562 1 87.5 80 LYS B C 1
ATOM 1719 O O . LYS B 1 80 ? -2.908 -23.484 -9.953 1 87.5 80 LYS B O 1
ATOM 1724 N N . ASP B 1 81 ? -1.912 -25.156 -8.836 1 88 81 ASP B N 1
ATOM 1725 C CA . ASP B 1 81 ? -3.168 -25.781 -8.422 1 88 81 ASP B CA 1
ATOM 1726 C C . ASP B 1 81 ? -3.766 -25.047 -7.215 1 88 81 ASP B C 1
ATOM 1728 O O . ASP B 1 81 ? -4.844 -25.422 -6.738 1 88 81 ASP B O 1
ATOM 1732 N N . LYS B 1 82 ? -3.057 -24.078 -6.777 1 91.88 82 LYS B N 1
ATOM 1733 C CA . LYS B 1 82 ? -3.547 -23.266 -5.664 1 91.88 82 LYS B CA 1
ATOM 1734 C C . LYS B 1 82 ? -3.732 -21.812 -6.078 1 91.88 82 LYS B C 1
ATOM 1736 O O . LYS B 1 82 ? -2.938 -21.281 -6.859 1 91.88 82 LYS B O 1
ATOM 1741 N N . GLU B 1 83 ? -4.777 -21.203 -5.535 1 90.06 83 GLU B N 1
ATOM 1742 C CA . GLU B 1 83 ? -4.906 -19.75 -5.578 1 90.06 83 GLU B CA 1
ATOM 1743 C C . GLU B 1 83 ? -4.207 -19.094 -4.391 1 90.06 83 GLU B C 1
ATOM 1745 O O . GLU B 1 83 ? -4.176 -19.656 -3.295 1 90.06 83 GLU B O 1
ATOM 1750 N N . ILE B 1 84 ? -3.633 -18 -4.672 1 93.19 84 ILE B N 1
ATOM 1751 C CA . ILE B 1 84 ? -2.969 -17.312 -3.568 1 93.19 84 ILE B CA 1
ATOM 1752 C C . ILE B 1 84 ? -3.582 -15.922 -3.385 1 93.19 84 ILE B C 1
ATOM 1754 O O . ILE B 1 84 ? -3.967 -15.273 -4.359 1 93.19 84 ILE B O 1
ATOM 1758 N N . PHE B 1 85 ? -3.666 -15.461 -2.107 1 94.06 85 PHE B N 1
ATOM 1759 C CA . PHE B 1 85 ? -4.164 -14.125 -1.812 1 94.06 85 PHE B CA 1
ATOM 1760 C C . PHE B 1 85 ? -3.383 -13.5 -0.663 1 94.06 85 PHE B C 1
ATOM 1762 O O . PHE B 1 85 ? -2.893 -14.203 0.22 1 94.06 85 PHE B O 1
ATOM 1769 N N . LEU B 1 86 ? -3.305 -12.289 -0.688 1 97.62 86 LEU B N 1
ATOM 1770 C CA . LEU B 1 86 ? -2.588 -11.531 0.329 1 97.62 86 LEU B CA 1
ATOM 1771 C C . LEU B 1 86 ? -3.377 -11.484 1.633 1 97.62 86 LEU B C 1
ATOM 1773 O O . LEU B 1 86 ? -4.539 -11.07 1.647 1 97.62 86 LEU B O 1
ATOM 1777 N N . GLY B 1 87 ? -2.766 -11.883 2.719 1 98.62 87 GLY B N 1
ATOM 1778 C CA . GLY B 1 87 ? -3.406 -11.859 4.023 1 98.62 87 GLY B CA 1
ATOM 1779 C C . GLY B 1 87 ? -2.93 -10.719 4.898 1 98.62 87 GLY B C 1
ATOM 1780 O O . GLY B 1 87 ? -3.713 -10.133 5.652 1 98.62 87 GLY B O 1
ATOM 1781 N N . GLU B 1 88 ? -1.618 -10.523 4.855 1 98.88 88 GLU B N 1
ATOM 1782 C CA . GLU B 1 88 ? -0.993 -9.461 5.641 1 98.88 88 GLU B CA 1
ATOM 1783 C C . GLU B 1 88 ? 0.155 -8.812 4.875 1 98.88 88 GLU B C 1
ATOM 1785 O O . GLU B 1 88 ? 0.89 -9.484 4.152 1 98.88 88 GLU B O 1
ATOM 1790 N N . LEU B 1 89 ? 0.298 -7.598 5.059 1 98.94 89 LEU B N 1
ATOM 1791 C CA . LEU B 1 89 ? 1.429 -6.84 4.535 1 98.94 89 LEU B CA 1
ATOM 1792 C C . LEU B 1 89 ? 1.89 -5.789 5.539 1 98.94 89 LEU B C 1
ATOM 1794 O O . LEU B 1 89 ? 1.09 -4.973 6 1 98.94 89 LEU B O 1
ATOM 1798 N N . SER B 1 90 ? 3.117 -5.824 5.902 1 98.94 90 SER B N 1
ATOM 1799 C CA . SER B 1 90 ? 3.727 -4.832 6.785 1 98.94 90 SER B CA 1
ATOM 1800 C C . SER B 1 90 ? 4.969 -4.219 6.145 1 98.94 90 SER B C 1
ATOM 1802 O O . SER B 1 90 ? 5.828 -4.934 5.629 1 98.94 90 SER B O 1
ATOM 1804 N N . THR B 1 91 ? 5.039 -2.953 6.168 1 98.94 91 THR B N 1
ATOM 1805 C CA . THR B 1 91 ? 6.145 -2.24 5.543 1 98.94 91 THR B CA 1
ATOM 1806 C C . THR B 1 91 ? 6.746 -1.223 6.508 1 98.94 91 THR B C 1
ATOM 1808 O O . THR B 1 91 ? 6.02 -0.507 7.195 1 98.94 91 THR B O 1
ATOM 1811 N N . SER B 1 92 ? 8.023 -1.193 6.586 1 98.94 92 SER B N 1
ATOM 1812 C CA . SER B 1 92 ? 8.781 -0.163 7.293 1 98.94 92 SER B CA 1
ATOM 1813 C C . SER B 1 92 ? 9.406 0.826 6.316 1 98.94 92 SER B C 1
ATOM 1815 O O . SER B 1 92 ? 10.07 0.425 5.359 1 98.94 92 SER B O 1
ATOM 1817 N N . TYR B 1 93 ? 9.172 2.072 6.551 1 98.75 93 TYR B N 1
ATOM 1818 C CA . TYR B 1 93 ? 9.68 3.164 5.723 1 98.75 93 TYR B CA 1
ATOM 1819 C C . TYR B 1 93 ? 10.859 3.852 6.395 1 98.75 93 TYR B C 1
ATOM 1821 O O . TYR B 1 93 ? 10.68 4.773 7.191 1 98.75 93 TYR B O 1
ATOM 1829 N N . LEU B 1 94 ? 12 3.449 6.035 1 98.62 94 LEU B N 1
ATOM 1830 C CA . LEU B 1 94 ? 13.211 3.805 6.766 1 98.62 94 LEU B CA 1
ATOM 1831 C C . LEU B 1 94 ? 13.797 5.109 6.242 1 98.62 94 LEU B C 1
ATOM 1833 O O . LEU B 1 94 ? 14.367 5.891 7.008 1 98.62 94 LEU B O 1
ATOM 1837 N N . SER B 1 95 ? 13.758 5.34 4.977 1 97.56 95 SER B N 1
ATOM 1838 C CA . SER B 1 95 ? 14.211 6.555 4.309 1 97.56 95 SER B CA 1
ATOM 1839 C C . SER B 1 95 ? 13.531 6.73 2.957 1 97.56 95 SER B C 1
ATOM 1841 O O . SER B 1 95 ? 13.016 5.766 2.383 1 97.56 95 SER B O 1
ATOM 1843 N N . ALA B 1 96 ? 13.57 7.961 2.436 1 96.69 96 ALA B N 1
ATOM 1844 C CA . ALA B 1 96 ? 12.914 8.258 1.167 1 96.69 96 ALA B CA 1
ATOM 1845 C C . ALA B 1 96 ? 13.742 7.766 -0.013 1 96.69 96 ALA B C 1
ATOM 1847 O O . ALA B 1 96 ? 14.977 7.711 0.068 1 96.69 96 ALA B O 1
ATOM 1848 N N . ALA B 1 97 ? 13.078 7.324 -1.06 1 97.69 97 ALA B N 1
ATOM 1849 C CA . ALA B 1 97 ? 13.703 7.145 -2.369 1 97.69 97 ALA B CA 1
ATOM 1850 C C . ALA B 1 97 ? 13.359 8.297 -3.305 1 97.69 97 ALA B C 1
ATOM 1852 O O . ALA B 1 97 ? 12.203 8.469 -3.697 1 97.69 97 ALA B O 1
ATOM 1853 N N . PRO B 1 98 ? 14.328 9.102 -3.695 1 96.38 98 PRO B N 1
ATOM 1854 C CA . PRO B 1 98 ? 14.023 10.305 -4.465 1 96.38 98 PRO B CA 1
ATOM 1855 C C . PRO B 1 98 ? 13.672 10.008 -5.922 1 96.38 98 PRO B C 1
ATOM 1857 O O . PRO B 1 98 ? 13.953 8.914 -6.414 1 96.38 98 PRO B O 1
ATOM 1860 N N . ASN B 1 99 ? 13.07 11.023 -6.516 1 95.81 99 ASN B N 1
ATOM 1861 C CA . ASN B 1 99 ? 12.812 10.969 -7.949 1 95.81 99 ASN B CA 1
ATOM 1862 C C . ASN B 1 99 ? 14.055 10.547 -8.727 1 95.81 99 ASN B C 1
ATOM 1864 O O . ASN B 1 99 ? 15.172 10.969 -8.398 1 95.81 99 ASN B O 1
ATOM 1868 N N . LYS B 1 100 ? 13.836 9.641 -9.688 1 96.38 100 LYS B N 1
ATOM 1869 C CA . LYS B 1 100 ? 14.828 9.148 -10.641 1 96.38 100 LYS B CA 1
ATOM 1870 C C . LYS B 1 100 ? 15.773 8.148 -9.984 1 96.38 100 LYS B C 1
ATOM 1872 O O . LYS B 1 100 ? 16.672 7.613 -10.641 1 96.38 100 LYS B O 1
ATOM 1877 N N . ALA B 1 101 ? 15.641 7.91 -8.75 1 97.75 101 ALA B N 1
ATOM 1878 C CA . ALA B 1 101 ? 16.469 6.883 -8.117 1 97.75 101 ALA B CA 1
ATOM 1879 C C . ALA B 1 101 ? 16.141 5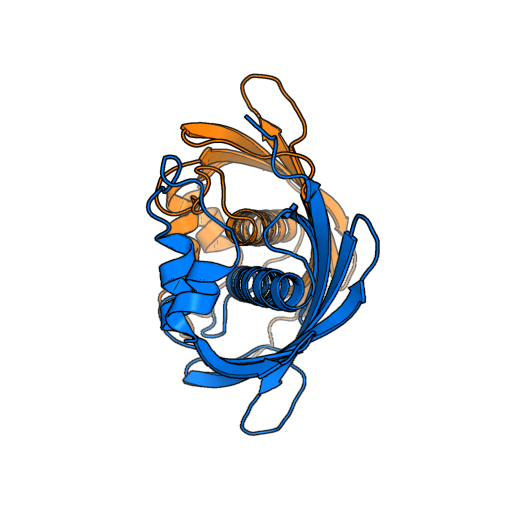.5 -8.672 1 97.75 101 ALA B C 1
ATOM 1881 O O . ALA B 1 101 ? 14.984 5.207 -8.992 1 97.75 101 ALA B O 1
ATOM 1882 N N . ASN B 1 102 ? 17.203 4.738 -8.828 1 98.62 102 ASN B N 1
ATOM 1883 C CA . ASN B 1 102 ? 17.047 3.301 -9.016 1 98.62 102 ASN B CA 1
ATOM 1884 C C . ASN B 1 102 ? 17.094 2.553 -7.688 1 98.62 102 ASN B C 1
ATOM 1886 O O . ASN B 1 102 ? 18 2.773 -6.883 1 98.62 102 ASN B O 1
ATOM 1890 N N . VAL B 1 103 ? 16.141 1.653 -7.477 1 98.88 103 VAL B N 1
ATOM 1891 C CA . VAL B 1 103 ? 16.016 0.88 -6.246 1 98.88 103 VAL B CA 1
ATOM 1892 C C . VAL B 1 103 ? 15.969 -0.61 -6.574 1 98.88 103 VAL B C 1
ATOM 1894 O O . VAL B 1 103 ? 15.172 -1.045 -7.41 1 98.88 103 VAL B O 1
ATOM 1897 N N . ILE B 1 104 ? 16.828 -1.353 -5.961 1 98.94 104 ILE B N 1
ATOM 1898 C CA . ILE B 1 104 ? 16.766 -2.807 -6.07 1 98.94 104 ILE B CA 1
ATOM 1899 C C . ILE B 1 104 ? 15.711 -3.352 -5.102 1 98.94 104 ILE B C 1
ATOM 1901 O O . ILE B 1 104 ? 15.766 -3.076 -3.902 1 98.94 104 ILE B O 1
ATOM 1905 N N . VAL B 1 105 ? 14.789 -4.086 -5.652 1 98.88 105 VAL B N 1
ATOM 1906 C CA . VAL B 1 105 ? 13.727 -4.699 -4.859 1 98.88 105 VAL B CA 1
ATOM 1907 C C . VAL B 1 105 ? 13.875 -6.219 -4.875 1 98.88 105 VAL B C 1
ATOM 1909 O O . VAL B 1 105 ? 13.672 -6.855 -5.91 1 98.88 105 VAL B O 1
ATOM 1912 N N . ASP B 1 106 ? 14.188 -6.723 -3.693 1 98.88 106 ASP B N 1
ATOM 1913 C CA . ASP B 1 106 ? 14.43 -8.156 -3.584 1 98.88 106 ASP B CA 1
ATOM 1914 C C . ASP B 1 106 ? 13.359 -8.836 -2.732 1 98.88 106 ASP B C 1
ATOM 1916 O O . ASP B 1 106 ? 13.133 -8.445 -1.584 1 98.88 106 ASP B O 1
ATOM 1920 N N . GLY B 1 107 ? 12.695 -9.781 -3.332 1 98.75 107 GLY B N 1
ATOM 1921 C CA . GLY B 1 107 ? 11.789 -10.656 -2.6 1 98.75 107 GLY B CA 1
ATOM 1922 C C . GLY B 1 107 ? 12.391 -12.008 -2.283 1 98.75 107 GLY B C 1
ATOM 1923 O O . GLY B 1 107 ? 13.078 -12.602 -3.119 1 98.75 107 GLY B O 1
ATOM 1924 N N . SER B 1 108 ? 12.125 -12.484 -1.048 1 98.94 108 SER B N 1
ATOM 1925 C CA . SER B 1 108 ? 12.617 -13.797 -0.635 1 98.94 108 SER B CA 1
ATOM 1926 C C . SER B 1 108 ? 11.594 -14.508 0.247 1 98.94 108 SER B C 1
ATOM 1928 O O . SER B 1 108 ? 11.07 -13.922 1.193 1 98.94 108 SER B O 1
ATOM 1930 N N . VAL B 1 109 ? 11.383 -15.766 -0.075 1 98.88 109 VAL B N 1
ATOM 1931 C CA . VAL B 1 109 ? 10.539 -16.594 0.78 1 98.88 109 VAL B CA 1
ATOM 1932 C C . VAL B 1 109 ? 11.258 -16.891 2.096 1 98.88 109 VAL B C 1
ATOM 1934 O O . VAL B 1 109 ? 12.383 -17.391 2.098 1 98.88 109 VAL B O 1
ATOM 1937 N N . VAL B 1 110 ? 10.625 -16.531 3.145 1 98.81 110 VAL B N 1
ATOM 1938 C CA . VAL B 1 110 ? 11.133 -16.812 4.484 1 98.81 110 VAL B CA 1
ATOM 1939 C C . VAL B 1 110 ? 10.727 -18.219 4.918 1 98.81 110 VAL B C 1
ATOM 1941 O O . VAL B 1 110 ? 11.539 -18.953 5.473 1 98.81 110 VAL B O 1
ATOM 1944 N N . ARG B 1 111 ? 9.469 -18.516 4.598 1 98.5 111 ARG B N 1
ATOM 1945 C CA . ARG B 1 111 ? 8.891 -19.812 4.934 1 98.5 111 ARG B CA 1
ATOM 1946 C C . ARG B 1 111 ? 7.691 -20.125 4.047 1 98.5 111 ARG B C 1
ATOM 1948 O O . ARG B 1 111 ? 6.895 -19.234 3.74 1 98.5 111 ARG B O 1
ATOM 1955 N N . SER B 1 112 ? 7.605 -21.312 3.652 1 98.06 112 SER B N 1
ATOM 1956 C CA . SER B 1 112 ? 6.449 -21.781 2.896 1 98.06 112 SER B CA 1
ATOM 1957 C C . SER B 1 112 ? 5.91 -23.094 3.469 1 98.06 112 SER B C 1
ATOM 1959 O O . SER B 1 112 ? 6.656 -24.062 3.629 1 98.06 112 SER B O 1
ATOM 1961 N N . GLY B 1 113 ? 4.664 -23.031 3.842 1 96.31 113 GLY B N 1
ATOM 1962 C CA . GLY B 1 113 ? 4.004 -24.219 4.355 1 96.31 113 GLY B CA 1
ATOM 1963 C C . GLY B 1 113 ? 2.828 -24.672 3.508 1 96.31 113 GLY B C 1
ATOM 1964 O O . GLY B 1 113 ? 2.762 -24.359 2.318 1 96.31 113 GLY B O 1
ATOM 1965 N N . ARG B 1 114 ? 1.9 -25.453 4.117 1 94.12 114 ARG B N 1
ATOM 1966 C CA . ARG B 1 114 ? 0.774 -26.047 3.408 1 94.12 114 ARG B CA 1
ATOM 1967 C C . ARG B 1 114 ? -0.218 -24.984 2.959 1 94.12 114 ARG B C 1
ATOM 1969 O O . ARG B 1 114 ? -0.753 -25.047 1.851 1 94.12 114 ARG B O 1
ATOM 1976 N N . ASN B 1 115 ? -0.376 -23.969 3.836 1 96.06 115 ASN B N 1
ATOM 1977 C CA . ASN B 1 115 ? -1.494 -23.062 3.568 1 96.06 115 ASN B CA 1
ATOM 1978 C C . ASN B 1 115 ? -1.039 -21.609 3.496 1 96.06 115 ASN B C 1
ATOM 1980 O O . ASN B 1 115 ? -1.846 -20.719 3.24 1 96.06 115 ASN B O 1
ATOM 1984 N N . LEU B 1 116 ? 0.248 -21.391 3.758 1 98.06 116 LEU B N 1
ATOM 1985 C CA . LEU B 1 116 ? 0.682 -20 3.664 1 98.06 116 LEU B CA 1
ATOM 1986 C C . LEU B 1 116 ? 2.168 -19.906 3.328 1 98.06 116 LEU B C 1
ATOM 1988 O O . LEU B 1 116 ? 2.914 -20.875 3.551 1 98.06 116 LEU B O 1
ATOM 1992 N N . THR B 1 117 ? 2.562 -18.859 2.746 1 98.69 117 THR B N 1
ATOM 1993 C CA . THR B 1 117 ? 3.939 -18.484 2.449 1 98.69 117 THR B CA 1
ATOM 1994 C C . THR B 1 117 ? 4.25 -17.094 2.982 1 98.69 117 THR B C 1
ATOM 1996 O O . THR B 1 117 ? 3.477 -16.156 2.77 1 98.69 117 THR B O 1
ATOM 1999 N N . VAL B 1 118 ? 5.336 -16.969 3.719 1 98.94 118 VAL B N 1
ATOM 2000 C CA . VAL B 1 118 ? 5.805 -15.672 4.191 1 98.94 118 VAL B CA 1
ATOM 2001 C C . VAL B 1 118 ? 6.949 -15.18 3.307 1 98.94 118 VAL B C 1
ATOM 2003 O O . VAL B 1 118 ? 7.902 -15.922 3.049 1 98.94 118 VAL B O 1
ATOM 2006 N N . VAL B 1 119 ? 6.844 -13.961 2.842 1 98.94 119 VAL B N 1
ATOM 2007 C CA . VAL B 1 119 ? 7.84 -13.391 1.944 1 98.94 119 VAL B CA 1
ATOM 2008 C C . VAL B 1 119 ? 8.391 -12.094 2.545 1 98.94 119 VAL B C 1
ATOM 2010 O O . VAL B 1 119 ? 7.629 -11.234 2.988 1 98.94 119 VAL B O 1
ATOM 2013 N N . ALA B 1 120 ? 9.719 -11.977 2.586 1 99 120 ALA B N 1
ATOM 2014 C CA . ALA B 1 120 ? 10.383 -10.727 2.908 1 99 120 ALA B CA 1
ATOM 2015 C C . ALA B 1 120 ? 10.75 -9.953 1.642 1 99 120 ALA B C 1
ATOM 2017 O O . ALA B 1 120 ? 11.18 -10.555 0.649 1 99 120 ALA B O 1
ATOM 2018 N N . VAL B 1 121 ? 10.57 -8.648 1.622 1 98.94 121 VAL B N 1
ATOM 2019 C CA . VAL B 1 121 ? 10.953 -7.781 0.511 1 98.94 121 VAL B CA 1
ATOM 2020 C C . VAL B 1 121 ? 11.852 -6.656 1.021 1 98.94 121 VAL B C 1
ATOM 2022 O O . VAL B 1 121 ? 11.508 -5.973 1.99 1 98.94 121 VAL B O 1
ATOM 2025 N N . GLU B 1 122 ? 12.938 -6.477 0.399 1 98.94 122 GLU B N 1
ATOM 2026 C CA . GLU B 1 122 ? 13.859 -5.395 0.729 1 98.94 122 GLU B CA 1
ATOM 2027 C C . GLU B 1 122 ? 14.023 -4.426 -0.441 1 98.94 122 GLU B C 1
ATOM 2029 O O . GLU B 1 122 ? 14.086 -4.852 -1.598 1 98.94 122 GLU B O 1
ATOM 2034 N N . PHE B 1 123 ? 14.031 -3.146 -0.133 1 98.94 123 PHE B N 1
ATOM 2035 C CA . PHE B 1 123 ? 14.312 -2.072 -1.08 1 98.94 123 PHE B CA 1
ATOM 2036 C C . PHE B 1 123 ? 15.648 -1.413 -0.777 1 98.94 123 PHE B C 1
ATOM 2038 O O . PHE B 1 123 ? 15.836 -0.831 0.294 1 98.94 123 PHE B O 1
ATOM 2045 N N . LYS B 1 124 ? 16.531 -1.479 -1.684 1 98.94 124 LYS B N 1
ATOM 2046 C CA . LYS B 1 124 ? 17.844 -0.848 -1.524 1 98.94 124 LYS B CA 1
ATOM 2047 C C . LYS B 1 124 ? 18.156 0.072 -2.701 1 98.94 124 LYS B C 1
ATOM 2049 O O . LYS B 1 124 ? 17.953 -0.299 -3.859 1 98.94 124 LYS B O 1
ATOM 2054 N N . THR B 1 125 ? 18.656 1.267 -2.348 1 98.5 125 THR B N 1
ATOM 2055 C CA . THR B 1 125 ? 19.094 2.129 -3.438 1 98.5 125 THR B CA 1
ATOM 2056 C C . THR B 1 125 ? 20.234 1.467 -4.223 1 98.5 125 THR B C 1
ATOM 2058 O O . THR B 1 125 ? 21.125 0.868 -3.639 1 98.5 125 THR B O 1
ATOM 2061 N N . GLU B 1 126 ? 20.109 1.556 -5.477 1 98.19 126 GLU B N 1
ATOM 2062 C CA . GLU B 1 126 ? 21.125 0.937 -6.312 1 98.19 126 GLU B CA 1
ATOM 2063 C C . GLU B 1 126 ? 22.484 1.604 -6.105 1 98.19 126 GLU B C 1
ATOM 2065 O O . GLU B 1 126 ? 23.516 0.926 -6.027 1 98.19 126 GLU B O 1
ATOM 2070 N N . GLU B 1 127 ? 22.5 2.912 -6.02 1 96.81 127 GLU B N 1
ATOM 2071 C CA . GLU B 1 127 ? 23.734 3.695 -5.949 1 96.81 127 GLU B CA 1
ATOM 2072 C C . GLU B 1 127 ? 24.484 3.439 -4.641 1 96.81 127 GLU B C 1
ATOM 2074 O O . GLU B 1 127 ? 25.672 3.109 -4.652 1 96.81 127 GLU B O 1
ATOM 2079 N N . SER B 1 128 ? 23.891 3.525 -3.537 1 96.88 128 SER B N 1
ATOM 2080 C CA . SER B 1 128 ? 24.562 3.494 -2.24 1 96.88 128 SER B CA 1
ATOM 2081 C C . SER B 1 128 ? 24.406 2.131 -1.573 1 96.88 128 SER B C 1
ATOM 2083 O O . SER B 1 128 ? 25.125 1.816 -0.625 1 96.88 128 SER B O 1
ATOM 2085 N N . GLY B 1 129 ? 23.43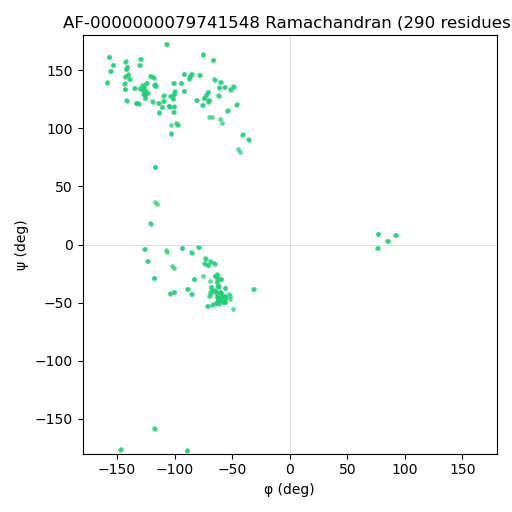8 1.36 -2.018 1 98 129 GLY B N 1
ATOM 2086 C CA . GLY B 1 129 ? 23.141 0.106 -1.345 1 98 129 GLY B CA 1
ATOM 2087 C C . GLY B 1 129 ? 22.375 0.292 -0.047 1 98 129 GLY B C 1
ATOM 2088 O O . GLY B 1 129 ? 22.156 -0.669 0.693 1 98 129 GLY B O 1
ATOM 2089 N N . LYS B 1 130 ? 21.938 1.471 0.187 1 98.31 130 LYS B N 1
ATOM 2090 C CA . LYS B 1 130 ? 21.234 1.78 1.422 1 98.31 130 LYS B CA 1
ATOM 2091 C C . LYS B 1 130 ? 19.844 1.141 1.43 1 98.31 130 LYS B C 1
ATOM 2093 O O . LYS B 1 130 ? 19.109 1.229 0.444 1 98.31 130 LYS B O 1
ATOM 2098 N N . LEU B 1 131 ? 19.547 0.441 2.598 1 98.88 131 LEU B N 1
ATOM 2099 C CA . LEU B 1 131 ? 18.188 -0.06 2.811 1 98.88 131 LEU B CA 1
ATOM 2100 C C . LEU B 1 131 ? 17.219 1.088 3.076 1 98.88 131 LEU B C 1
ATOM 2102 O O . LEU B 1 131 ? 17.391 1.845 4.035 1 98.88 131 LEU B O 1
ATOM 2106 N N . VAL B 1 132 ? 16.156 1.182 2.25 1 98.75 132 VAL B N 1
ATOM 2107 C CA . VAL B 1 132 ? 15.289 2.348 2.404 1 98.75 132 VAL B CA 1
ATOM 2108 C C . VAL B 1 132 ? 13.891 1.902 2.803 1 98.75 132 VAL B C 1
ATOM 2110 O O . VAL B 1 132 ? 13.141 2.664 3.42 1 98.75 132 VAL B O 1
ATOM 2113 N N . TYR B 1 133 ? 13.43 0.735 2.439 1 98.88 133 TYR B N 1
ATOM 2114 C CA . TYR B 1 133 ? 12.18 0.124 2.887 1 98.88 133 TYR B CA 1
ATOM 2115 C C . TYR B 1 133 ? 12.359 -1.375 3.1 1 98.88 133 TYR B C 1
ATOM 2117 O O . TYR B 1 133 ? 13.172 -2.014 2.428 1 98.88 133 TYR B O 1
ATOM 2125 N N . THR B 1 134 ? 11.602 -1.957 3.961 1 98.94 134 THR B N 1
ATOM 2126 C CA . THR B 1 134 ? 11.484 -3.402 4.125 1 98.94 134 THR B CA 1
ATOM 2127 C C . THR B 1 134 ? 10.039 -3.801 4.383 1 98.94 134 THR B C 1
ATOM 2129 O O . THR B 1 134 ? 9.297 -3.072 5.047 1 98.94 134 THR B O 1
ATOM 2132 N N . SER B 1 135 ? 9.688 -4.922 3.91 1 98.94 135 SER B N 1
ATOM 2133 C CA . SER B 1 135 ? 8.312 -5.387 4.043 1 98.94 135 SER B CA 1
ATOM 2134 C C . SER B 1 135 ? 8.25 -6.891 4.281 1 98.94 135 SER B C 1
ATOM 2136 O O . SER B 1 135 ? 9.211 -7.605 3.99 1 98.94 135 SER B O 1
ATOM 2138 N N . ARG B 1 136 ? 7.191 -7.293 4.84 1 98.94 136 ARG B N 1
ATOM 2139 C CA . ARG B 1 136 ? 6.855 -8.703 4.996 1 98.94 136 ARG B CA 1
ATOM 2140 C C . ARG B 1 136 ? 5.398 -8.961 4.621 1 98.94 136 ARG B C 1
ATOM 2142 O O . ARG B 1 136 ? 4.508 -8.211 5.02 1 98.94 136 ARG B O 1
ATOM 2149 N N . ALA B 1 137 ? 5.215 -9.969 3.891 1 98.88 137 ALA B N 1
ATOM 2150 C CA . ALA B 1 137 ? 3.875 -10.352 3.453 1 98.88 137 ALA B CA 1
ATOM 2151 C C . ALA B 1 137 ? 3.557 -11.789 3.846 1 98.88 137 ALA B C 1
ATOM 2153 O O . ALA B 1 137 ? 4.434 -12.656 3.818 1 98.88 137 ALA B O 1
ATOM 2154 N N . THR B 1 138 ? 2.367 -12 4.277 1 98.88 138 THR B N 1
ATOM 2155 C CA . THR B 1 138 ? 1.812 -13.344 4.422 1 98.88 138 THR B CA 1
ATOM 2156 C C . THR B 1 138 ? 0.815 -13.641 3.303 1 98.88 138 THR B C 1
ATOM 2158 O O . THR B 1 138 ? -0.208 -12.961 3.184 1 98.88 138 THR B O 1
ATOM 2161 N N . ILE B 1 139 ? 1.099 -14.609 2.553 1 98.12 139 ILE B N 1
ATOM 2162 C CA . ILE B 1 139 ? 0.283 -15.016 1.414 1 98.12 139 ILE B CA 1
ATOM 2163 C C . ILE B 1 139 ? -0.403 -16.344 1.72 1 98.12 139 ILE B C 1
ATOM 2165 O O . ILE B 1 139 ? 0.264 -17.344 2.002 1 98.12 139 ILE B O 1
ATOM 2169 N N . TYR B 1 140 ? -1.693 -16.344 1.618 1 97.88 140 TYR B N 1
ATOM 2170 C CA . TYR B 1 140 ? -2.449 -17.562 1.862 1 97.88 140 TYR B CA 1
ATOM 2171 C C . TYR B 1 140 ? -2.662 -18.344 0.568 1 97.88 140 TYR B C 1
ATOM 2173 O O . TYR B 1 140 ? -2.783 -17.75 -0.506 1 97.88 140 TYR B O 1
ATOM 2181 N N . HIS B 1 141 ? -2.676 -19.641 0.703 1 94.44 141 HIS B N 1
ATOM 2182 C CA . HIS B 1 141 ? -2.887 -20.578 -0.392 1 94.44 141 HIS B CA 1
ATOM 2183 C C . HIS B 1 141 ? -4.242 -21.266 -0.275 1 94.44 141 HIS B C 1
ATOM 2185 O O . HIS B 1 141 ? -4.582 -21.797 0.784 1 94.44 141 HIS B O 1
ATOM 2191 N N . LEU B 1 142 ? -5.008 -21.266 -1.21 1 90.56 142 LEU B N 1
ATOM 2192 C CA . LEU B 1 142 ? -6.262 -22.016 -1.24 1 90.56 142 LEU B CA 1
ATOM 2193 C C . LEU B 1 142 ? -6.34 -22.891 -2.484 1 90.56 142 LEU B C 1
ATOM 2195 O O . LEU B 1 142 ? -5.93 -22.469 -3.57 1 90.56 142 LEU B O 1
ATOM 2199 N N . PRO B 1 143 ? -6.828 -24.125 -2.197 1 87 143 PRO B N 1
ATOM 2200 C CA . PRO B 1 143 ? -7.023 -24.938 -3.398 1 87 143 PRO B CA 1
ATOM 2201 C C . PRO B 1 143 ? -7.953 -24.281 -4.414 1 87 143 PRO B C 1
ATOM 2203 O O . PRO B 1 143 ? -8.922 -23.609 -4.031 1 87 143 PRO B O 1
ATOM 2206 N N . THR B 1 144 ? -7.57 -24.312 -5.652 1 78.81 144 THR B N 1
ATOM 2207 C CA . THR B 1 144 ? -8.422 -23.766 -6.699 1 78.81 144 THR B CA 1
ATOM 2208 C C . THR B 1 144 ? -9.773 -24.469 -6.734 1 78.81 144 THR B C 1
ATOM 2210 O O . THR B 1 144 ? -9.836 -25.688 -6.629 1 78.81 144 THR B O 1
ATOM 2213 N N . ALA B 1 145 ? -10.922 -23.844 -6.234 1 60.84 145 ALA B N 1
ATOM 2214 C CA . ALA B 1 145 ? -12.227 -24.516 -6.246 1 60.84 145 ALA B CA 1
ATOM 2215 C C . ALA B 1 145 ? -12.438 -25.281 -7.547 1 60.84 145 ALA B C 1
ATOM 2217 O O . ALA B 1 145 ? -12.164 -24.766 -8.633 1 60.84 145 ALA B O 1
ATOM 2218 N N . ARG B 1 146 ? -12.141 -26.547 -7.543 1 51.28 146 ARG B N 1
ATOM 2219 C CA . ARG B 1 146 ? -12.578 -27.422 -8.625 1 51.28 146 ARG B CA 1
ATOM 2220 C C . ARG B 1 146 ? -14.039 -27.156 -8.984 1 51.28 146 ARG B C 1
ATOM 2222 O O . ARG B 1 146 ? -14.914 -27.172 -8.117 1 51.28 146 ARG B O 1
ATOM 2229 N N . LEU B 1 147 ? -14.234 -26.078 -9.844 1 36.69 147 LEU B N 1
ATOM 2230 C CA . LEU B 1 147 ? -15.523 -26.391 -10.461 1 36.69 147 LEU B CA 1
ATOM 2231 C C . LEU B 1 147 ? -15.477 -27.734 -11.172 1 36.69 147 LEU B C 1
ATOM 2233 O O . LEU B 1 147 ? -14.438 -28.125 -11.719 1 36.69 147 LEU B O 1
#

Organism: Coffea canephora (NCBI:txid49390)

Sequence (294 aa):
MIDEFFKFSTPIPPNLSHPDAYSDLFRSCLKVQSIERGKISCLLTVKLPILNIYGGMHGGAVASVAELVSHACARTVVGKDKEIFLGELSTSYLSAAPNKANVIVDGSVVRSGRNLTVVAVEFKTEESGKLVYTSRATIYHLPTARLMIDEFFKFSTPIPPNLSHPDAYSDLFRSCLKVQSIERGKISCLLTVKLPILNIYGGMHGGAVASVAELVSHACARTVVGKDKEIFLGELSTSYLSAAPNKANVIVDGSVVRSGRNLTVVAVEFKTEESGKLVYTSRATIYHLPTARL

Foldseek 3Di:
DVVVLLVPLAPDPPVRDDDDVVVVVQVVQWDWDDDDQFKTKIKGFAADVQADPVQFGDPVVVQVVVVSQQSSSLSSHDDNQKDKDWDDKDKDFAATHGHGWIWMKMKGWPDDDDFKTKIKIWIATPPPRDTGMIMITIMTIGGDPPD/DVVVLLVVLAPDPPVHDDDDVVVVVQVVQWDWDDDDQFKTKIKGFAADVQADPVQFGDPVVVQVVVVSQQSSSLSSHDDNQKGKDWDDKDKDFAATHGHGWIKMKMKGWPDDDDFKTKIKIWIATPPPRDTGMIMITIMTIGGDPPD

Radius of gyration: 18.39 Å; Cα contacts (8 Å, |Δi|>4): 718; chains: 2; bounding box: 48×55×41 Å